Protein AF-A0A922IMB7-F1 (afdb_monomer_lite)

Radius of gyration: 22.0 Å; chains: 1; bounding box: 47×59×55 Å

Secondary structure (DSSP, 8-state):
-HHHHHHHHHHHHTTT-EEEEEEE-HHHHHSHHHHHHHHHHHHHHHHTTEEEEEEE-TTT---GGG-TT---TT-TTPPP--SHHHHHHHHHHHTT-SEEEEEESSSSEESSSTTSTT--EESEEEE-S-GGGGGSS-EETTEEP---SPPTT-SS-HHHHHHHHHHHHHTT-EEEEEETTSTTHHHHHHTT-S-SEEEEE----TTTTS----S--HHHHHHHHHHHHHHHHHS-HHHHHHHHHHHHHHHHHTHHHHHHHHHHHHHHHHHTT--GGGTTTSS--

InterPro domains:
  IPR001048 Aspartate/glutamate/uridylate kinase [PF00696] (6-178)
  IPR001057 Glutamate/acetylglutamate kinase [PR00474] (37-58)
  IPR001057 Glutamate/acetylglutamate kinase [PR00474] (83-110)
  IPR016161 Aldehyde/histidinol dehydrogenase [SSF53720] (216-275)
  IPR016162 Aldehyde dehydrogenase, N-terminal [G3DSA:3.40.605.10] (207-281)
  IPR019797 Glutamate 5-kinase, conserved site [PS00902] (151-168)
  IPR036393 Acetylglutamate kinase-like superfamily [G3DSA:3.40.1160.10] (1-206)
  IPR036393 Acetylglutamate kinase-like superfamily [SSF53633] (5-200)

Foldseek 3Di:
DVVVQVVVQVVVVVVVAAEDEDEDELVCLLDPVSLVVVLVVVVVCVVVRHHYDYDYPPVPHDPCVVPPDDDSPPPPPQQGPDHVLLVQLSVCLSNVPQEGEAADQDQADWLEPPPDVPTDAALEAEAELDCVQVPFARADVNHRRDQPDADPPDPARPVNNVVSQSSSQNSNHKYFYGHPPDPCGVVCVVVVHSTGYTYHYDDPPPVPVDDPPPDDDPVNVVVVVVVVVVCLVPDDPVVVVVVVVVVVVVCVVCVVVVVVVVVVVLVVCVVVVHDPVVNVVVPPD

pLDDT: mean 76.36, std 18.61, range [33.62, 96.62]

Structure (mmCIF, N/CA/C/O backbone):
data_AF-A0A922IMB7-F1
#
_entry.id   AF-A0A922IMB7-F1
#
loop_
_atom_site.group_PDB
_atom_site.id
_atom_site.type_symbol
_atom_site.label_atom_id
_atom_site.label_alt_id
_atom_site.label_comp_id
_atom_site.label_asym_id
_atom_site.label_entity_id
_atom_site.label_seq_id
_atom_site.pdbx_PDB_ins_code
_atom_site.Cartn_x
_atom_site.Cartn_y
_atom_site.Cartn_z
_atom_site.occupancy
_atom_site.B_iso_or_equiv
_atom_site.auth_seq_id
_atom_site.auth_comp_id
_atom_site.auth_asym_id
_atom_site.auth_atom_id
_atom_site.pdbx_PDB_model_num
ATOM 1 N N . MET A 1 1 ? -3.897 20.048 -5.104 1.00 66.62 1 MET A N 1
ATOM 2 C CA . MET A 1 1 ? -4.318 19.344 -3.871 1.00 66.62 1 MET A CA 1
ATOM 3 C C . MET A 1 1 ? -5.766 19.641 -3.511 1.00 66.62 1 MET A C 1
ATOM 5 O O . MET A 1 1 ? -6.517 18.687 -3.422 1.00 66.62 1 MET A O 1
ATOM 9 N N . ALA A 1 2 ? -6.182 20.909 -3.383 1.00 76.62 2 ALA A N 1
ATOM 10 C CA . ALA A 1 2 ? -7.590 21.249 -3.127 1.00 76.62 2 ALA A CA 1
ATOM 11 C C . ALA A 1 2 ? -8.548 20.604 -4.149 1.00 76.62 2 ALA A C 1
ATOM 13 O O . ALA A 1 2 ? -9.439 19.865 -3.758 1.00 76.62 2 ALA A O 1
ATOM 14 N N . GLU A 1 3 ? -8.278 20.762 -5.449 1.00 85.88 3 GLU A N 1
ATOM 15 C CA . GLU A 1 3 ? -9.083 20.133 -6.512 1.00 85.88 3 GLU A CA 1
ATOM 16 C C . GLU A 1 3 ? -9.092 18.597 -6.449 1.00 85.88 3 GLU A C 1
ATOM 18 O O . GLU A 1 3 ? -10.116 17.975 -6.707 1.00 85.88 3 GLU A O 1
ATOM 23 N N . MET A 1 4 ? -7.968 17.978 -6.069 1.00 87.12 4 MET A N 1
ATOM 24 C CA . MET A 1 4 ? -7.856 16.523 -5.932 1.00 87.12 4 MET A CA 1
ATOM 25 C C . MET A 1 4 ? -8.701 16.023 -4.756 1.00 87.12 4 MET A C 1
ATOM 27 O O . MET A 1 4 ? -9.494 15.109 -4.939 1.00 87.12 4 MET A O 1
ATOM 31 N N . VAL A 1 5 ? -8.588 16.646 -3.580 1.00 88.38 5 VAL A N 1
ATOM 32 C CA . VAL A 1 5 ? -9.406 16.292 -2.409 1.00 88.38 5 VAL A CA 1
ATOM 33 C C . VAL A 1 5 ? -10.887 16.450 -2.732 1.00 88.38 5 VAL A C 1
ATOM 35 O O . VAL A 1 5 ? -11.653 15.533 -2.470 1.00 88.38 5 VAL A O 1
ATOM 38 N N . THR A 1 6 ? -11.279 17.553 -3.377 1.00 90.31 6 THR A N 1
ATOM 39 C CA . THR A 1 6 ? -12.664 17.760 -3.808 1.00 90.31 6 THR A CA 1
ATOM 40 C C . THR A 1 6 ? -13.132 16.663 -4.761 1.00 90.31 6 THR A C 1
ATOM 42 O O . THR A 1 6 ? -14.229 16.147 -4.583 1.00 90.31 6 THR A O 1
ATOM 45 N N . LEU A 1 7 ? -12.320 16.274 -5.748 1.00 93.00 7 LEU A N 1
ATOM 46 C CA . LEU A 1 7 ? -12.676 15.199 -6.674 1.00 93.00 7 LEU A CA 1
ATOM 47 C C . LEU A 1 7 ? -12.890 13.865 -5.949 1.00 93.00 7 LEU A C 1
ATOM 49 O O . LEU A 1 7 ? -13.891 13.198 -6.194 1.00 93.00 7 LEU A O 1
ATOM 53 N N . TYR A 1 8 ? -11.970 13.479 -5.065 1.00 92.69 8 TYR A N 1
ATOM 54 C CA . TYR A 1 8 ? -12.118 12.243 -4.301 1.00 92.69 8 TYR A CA 1
ATOM 55 C C . TYR A 1 8 ? -13.341 12.285 -3.389 1.00 92.69 8 TYR A C 1
ATOM 57 O O . TYR A 1 8 ? -14.073 11.304 -3.349 1.00 92.69 8 TYR A O 1
ATOM 65 N N . ASP A 1 9 ? -13.596 13.407 -2.718 1.00 92.06 9 ASP A N 1
ATOM 66 C CA . ASP A 1 9 ? -14.767 13.565 -1.856 1.00 92.06 9 ASP A CA 1
ATOM 67 C C . ASP A 1 9 ? -16.068 13.329 -2.640 1.00 92.06 9 ASP A C 1
ATOM 69 O O . ASP A 1 9 ? -16.874 12.494 -2.247 1.00 92.06 9 ASP A O 1
ATOM 73 N N . HIS A 1 10 ? -16.202 13.923 -3.834 1.00 93.12 10 HIS A N 1
ATOM 74 C CA . HIS A 1 10 ? -17.362 13.694 -4.707 1.00 93.12 10 HIS A CA 1
ATOM 75 C C . HIS A 1 10 ? -17.484 12.234 -5.173 1.00 93.12 10 HIS A C 1
ATOM 77 O O . HIS A 1 10 ? -18.591 11.709 -5.277 1.00 93.12 10 HIS A O 1
ATOM 83 N N . LEU A 1 11 ? -16.368 11.572 -5.499 1.00 94.44 11 LEU A N 1
ATOM 84 C CA . LEU A 1 11 ? -16.383 10.178 -5.959 1.00 94.44 11 LEU A CA 1
ATOM 85 C C . LEU A 1 11 ? -16.731 9.200 -4.830 1.00 94.44 11 LEU A C 1
ATOM 87 O O . LEU A 1 11 ? -17.437 8.223 -5.063 1.00 94.44 11 LEU A O 1
ATOM 91 N N . PHE A 1 12 ? -16.247 9.451 -3.614 1.00 94.62 12 PHE A N 1
ATOM 92 C CA . PHE A 1 12 ? -16.544 8.621 -2.448 1.00 94.62 12 PHE A CA 1
ATOM 93 C C . PHE A 1 12 ? -17.951 8.875 -1.896 1.00 94.62 12 PHE A C 1
ATOM 95 O O . PHE A 1 12 ? -18.598 7.925 -1.453 1.00 94.62 12 PHE A O 1
ATOM 102 N N . GLU A 1 13 ? -18.469 10.100 -2.006 1.00 93.81 13 GLU A N 1
ATOM 103 C CA . GLU A 1 13 ? -19.846 10.436 -1.631 1.00 93.81 13 GLU A CA 1
ATOM 104 C C . GLU A 1 13 ? -20.873 9.637 -2.452 1.00 93.81 13 GLU A C 1
ATOM 106 O O . GLU A 1 13 ? -21.873 9.180 -1.907 1.00 93.81 13 GLU A O 1
ATOM 111 N N . GLN A 1 14 ? -20.595 9.353 -3.732 1.00 94.31 14 GLN A N 1
ATOM 112 C CA . GLN A 1 14 ? -21.435 8.472 -4.566 1.00 94.31 14 GLN A CA 1
ATOM 113 C C . GLN A 1 14 ? -21.531 7.029 -4.045 1.00 94.31 14 GLN A C 1
ATOM 115 O O . GLN A 1 14 ? -22.433 6.291 -4.442 1.00 94.31 14 GLN A O 1
ATOM 120 N N . CYS A 1 15 ? -20.605 6.631 -3.174 1.00 92.50 15 CYS A N 1
ATOM 121 C CA . CYS A 1 15 ? -20.556 5.330 -2.518 1.00 92.50 15 CYS A CA 1
ATOM 122 C C . CYS A 1 15 ? -20.967 5.408 -1.034 1.00 92.50 15 CYS A C 1
ATOM 124 O O . CYS A 1 15 ? -20.685 4.467 -0.294 1.00 92.50 15 CYS A O 1
ATOM 126 N N . ASP A 1 16 ? -21.576 6.516 -0.588 1.00 93.62 16 ASP A N 1
ATOM 127 C CA . ASP A 1 16 ? -21.925 6.798 0.815 1.00 93.62 16 ASP A CA 1
ATOM 128 C C . ASP A 1 16 ? -20.718 6.752 1.780 1.00 93.62 16 ASP A C 1
ATOM 130 O O . ASP A 1 16 ? -20.851 6.475 2.977 1.00 93.62 16 ASP A O 1
ATOM 134 N N . LEU A 1 17 ? -19.514 7.038 1.272 1.00 94.44 17 LEU A N 1
ATOM 135 C CA . LEU A 1 17 ? -18.276 7.063 2.048 1.00 94.44 17 LEU A CA 1
ATOM 136 C C . LEU A 1 17 ? -17.840 8.501 2.325 1.00 94.44 17 LEU A C 1
ATOM 138 O O . LEU A 1 17 ? -17.785 9.344 1.435 1.00 94.44 17 LEU A O 1
ATOM 142 N N . ARG A 1 18 ? -17.477 8.769 3.581 1.00 94.88 18 ARG A N 1
ATOM 143 C CA . ARG A 1 18 ? -16.913 10.060 3.996 1.00 94.88 18 ARG A CA 1
ATOM 144 C C . ARG A 1 18 ? -15.406 10.039 3.816 1.00 94.88 18 ARG A C 1
ATOM 146 O O . ARG A 1 18 ? -14.779 9.030 4.137 1.00 94.88 18 ARG A O 1
ATOM 153 N N . THR A 1 19 ? -14.819 11.155 3.396 1.00 95.69 19 THR A N 1
ATOM 154 C CA . THR A 1 19 ? -13.362 11.287 3.277 1.00 95.69 19 THR A CA 1
ATOM 155 C C . THR A 1 19 ? -12.794 12.313 4.252 1.00 95.69 19 THR A C 1
ATOM 157 O O . THR A 1 19 ? -13.499 13.201 4.731 1.00 95.69 19 THR A O 1
ATOM 160 N N . ALA A 1 20 ? -11.511 12.182 4.585 1.00 95.06 20 ALA A N 1
ATOM 161 C CA . ALA A 1 20 ? -10.786 13.190 5.353 1.00 95.06 20 ALA A CA 1
ATOM 162 C C . ALA A 1 20 ? -9.361 13.336 4.825 1.00 95.06 20 ALA A C 1
ATOM 164 O O . ALA A 1 20 ? -8.614 12.361 4.755 1.00 95.06 20 ALA A O 1
ATOM 165 N N . ALA A 1 21 ? -8.974 14.559 4.469 1.00 94.19 21 ALA A N 1
ATOM 166 C CA . ALA A 1 21 ? -7.630 14.838 3.987 1.00 94.19 21 ALA A CA 1
ATOM 167 C C . ALA A 1 21 ? -6.642 15.008 5.150 1.00 94.19 21 ALA A C 1
ATOM 169 O O . ALA A 1 21 ? -6.901 15.761 6.090 1.00 94.19 21 ALA A O 1
ATOM 170 N N . MET A 1 22 ? -5.483 14.359 5.055 1.00 93.56 22 MET A N 1
ATOM 171 C CA . MET A 1 22 ? -4.376 14.504 5.999 1.00 93.56 22 MET A CA 1
ATOM 172 C C . MET A 1 22 ? -3.080 14.773 5.237 1.00 93.56 22 MET A C 1
ATOM 174 O O . MET A 1 22 ? -2.745 14.065 4.291 1.00 93.56 22 MET A O 1
ATOM 178 N N . LEU A 1 23 ? -2.338 15.797 5.656 1.00 92.44 23 LEU A N 1
ATOM 179 C CA . LEU A 1 23 ? -1.074 16.174 5.031 1.00 92.44 23 LEU A CA 1
ATOM 180 C C . LEU A 1 23 ? 0.069 15.948 6.006 1.00 92.44 23 LEU A C 1
ATOM 182 O O . LEU A 1 23 ? 0.068 16.522 7.094 1.00 92.44 23 LEU A O 1
ATOM 186 N N . LEU A 1 24 ? 1.033 15.129 5.600 1.00 91.50 24 LEU A N 1
ATOM 187 C CA . LEU A 1 24 ? 2.169 14.741 6.430 1.00 91.50 24 LEU A CA 1
ATOM 188 C C . LEU A 1 24 ? 3.481 15.204 5.802 1.00 91.50 24 LEU A C 1
ATOM 190 O O . LEU A 1 24 ? 3.613 15.319 4.587 1.00 91.50 24 LEU A O 1
ATOM 194 N N . THR A 1 25 ? 4.478 15.454 6.632 1.00 88.94 25 THR A N 1
ATOM 195 C CA . THR A 1 25 ? 5.857 15.731 6.227 1.00 88.94 25 THR A CA 1
ATOM 196 C C . THR A 1 25 ? 6.775 14.610 6.706 1.00 88.94 25 THR A C 1
ATOM 198 O O . THR A 1 25 ? 6.435 13.905 7.657 1.00 88.94 25 THR A O 1
ATOM 201 N N . PRO A 1 26 ? 7.981 14.457 6.130 1.00 85.19 26 PRO A N 1
ATOM 202 C CA . PRO A 1 26 ? 8.951 13.476 6.624 1.00 85.19 26 PRO A CA 1
ATOM 203 C C . PRO A 1 26 ? 9.264 13.626 8.125 1.00 85.19 26 PRO A C 1
ATOM 205 O O . PRO A 1 26 ? 9.447 12.636 8.827 1.00 85.19 26 PRO A O 1
ATOM 208 N N . VAL A 1 27 ? 9.247 14.858 8.648 1.00 84.75 27 VAL A N 1
ATOM 209 C CA . VAL A 1 27 ? 9.499 15.146 10.071 1.00 84.75 27 VAL A CA 1
ATOM 210 C C . VAL A 1 27 ? 8.421 14.543 10.979 1.00 84.75 27 VAL A C 1
ATOM 212 O O . VAL A 1 27 ? 8.717 14.179 12.116 1.00 84.75 27 VAL A O 1
ATOM 215 N N . ASP A 1 28 ? 7.193 14.384 10.484 1.00 88.62 28 ASP A N 1
ATOM 216 C CA . ASP A 1 28 ? 6.093 13.786 11.250 1.00 88.62 28 ASP A CA 1
ATOM 217 C C . ASP A 1 28 ? 6.273 12.270 11.448 1.00 88.62 28 ASP A C 1
ATOM 219 O O . ASP A 1 28 ? 5.646 11.683 12.330 1.00 88.62 28 ASP A O 1
ATOM 223 N N . PHE A 1 29 ? 7.156 11.638 10.667 1.00 86.81 29 PHE A N 1
ATOM 224 C CA . PHE A 1 29 ? 7.567 10.245 10.849 1.00 86.81 29 PHE A CA 1
ATOM 225 C C . PHE A 1 29 ? 8.804 10.106 11.730 1.00 86.81 29 PHE A C 1
ATOM 227 O O . PHE A 1 29 ? 8.937 9.088 12.406 1.00 86.81 29 PHE A O 1
ATOM 234 N N . ASP A 1 30 ? 9.690 11.101 11.749 1.00 83.50 30 ASP A N 1
ATOM 235 C CA . ASP A 1 30 ? 10.922 11.065 12.542 1.00 83.50 30 ASP A CA 1
ATOM 236 C C . ASP A 1 30 ? 10.649 11.373 14.027 1.00 83.50 30 ASP A C 1
ATOM 238 O O . ASP A 1 30 ? 11.174 10.699 14.917 1.00 83.50 30 ASP A O 1
ATOM 242 N N . ASP A 1 31 ? 9.778 12.346 14.310 1.00 84.06 31 ASP A N 1
ATOM 243 C CA . ASP A 1 31 ? 9.411 12.748 15.672 1.00 84.06 31 ASP A CA 1
ATOM 244 C C . ASP A 1 31 ? 8.399 11.772 16.298 1.00 84.06 31 ASP A C 1
ATOM 246 O O . ASP A 1 31 ? 7.284 11.596 15.806 1.00 84.06 31 ASP A O 1
ATOM 250 N N . GLY A 1 32 ? 8.771 11.141 17.417 1.00 85.75 32 GLY A N 1
ATOM 251 C CA . GLY A 1 32 ? 7.939 10.132 18.080 1.00 85.75 32 GLY A CA 1
ATOM 252 C C . GLY A 1 32 ? 6.602 10.644 18.619 1.00 85.75 32 GLY A C 1
ATOM 253 O O . GLY A 1 32 ? 5.622 9.896 18.616 1.00 85.75 32 GLY A O 1
ATOM 254 N N . HIS A 1 33 ? 6.526 11.910 19.036 1.00 89.38 33 HIS A N 1
ATOM 255 C CA . HIS A 1 33 ? 5.281 12.504 19.517 1.00 89.38 33 HIS A CA 1
ATOM 256 C C . HIS A 1 33 ? 4.349 12.821 18.354 1.00 89.38 33 HIS A C 1
ATOM 258 O O . HIS A 1 33 ? 3.185 12.422 18.381 1.00 89.38 33 HIS A O 1
ATOM 264 N N . ARG A 1 34 ? 4.855 13.483 17.307 1.00 89.94 34 ARG A N 1
ATOM 265 C CA . ARG A 1 34 ? 4.074 13.755 16.087 1.00 89.94 34 ARG A CA 1
ATOM 266 C C . ARG A 1 34 ? 3.570 12.466 15.460 1.00 89.94 34 ARG A C 1
ATOM 268 O O . ARG A 1 34 ? 2.397 12.393 15.095 1.00 89.94 34 ARG A O 1
ATOM 275 N N . ARG A 1 35 ? 4.424 11.439 15.443 1.00 91.06 35 ARG A N 1
ATOM 276 C CA . ARG A 1 35 ? 4.089 10.096 14.979 1.00 91.06 35 ARG A CA 1
ATOM 277 C C . ARG A 1 35 ? 2.923 9.479 15.736 1.00 91.06 35 ARG A C 1
ATOM 279 O O . ARG A 1 35 ? 1.993 8.971 15.119 1.00 91.06 35 ARG A O 1
ATOM 286 N N . ALA A 1 36 ? 2.932 9.561 17.065 1.00 91.19 36 ALA A N 1
ATOM 287 C CA . ALA A 1 36 ? 1.812 9.094 17.874 1.00 91.19 36 ALA A CA 1
ATOM 288 C C . ALA A 1 36 ? 0.520 9.882 17.588 1.00 91.19 36 ALA A C 1
ATOM 290 O O . ALA A 1 36 ? -0.543 9.277 17.480 1.00 91.19 36 ALA A O 1
ATOM 291 N N . TYR A 1 37 ? 0.601 11.207 17.420 1.00 93.38 37 TYR A N 1
ATOM 292 C CA . TYR A 1 37 ? -0.579 12.041 17.173 1.00 93.38 37 TYR A CA 1
ATOM 293 C C . TYR A 1 37 ? -1.272 11.730 15.849 1.00 93.38 37 TYR A C 1
ATOM 295 O O . TYR A 1 37 ? -2.482 11.496 15.848 1.00 93.38 37 TYR A O 1
ATOM 303 N N . TRP A 1 38 ? -0.539 11.717 14.730 1.00 94.81 38 TRP A N 1
ATOM 304 C CA . TRP A 1 38 ? -1.180 11.445 13.443 1.00 94.81 38 TRP A CA 1
ATOM 305 C C . TRP A 1 38 ? -1.675 10.000 13.359 1.00 94.81 38 TRP A C 1
ATOM 307 O O . TRP A 1 38 ? -2.734 9.772 12.778 1.00 94.81 38 TRP A O 1
ATOM 317 N N . ARG A 1 39 ? -0.987 9.038 13.999 1.00 94.50 39 ARG A N 1
ATOM 318 C CA . ARG A 1 39 ? -1.441 7.640 14.055 1.00 94.50 39 ARG A CA 1
ATOM 319 C C . ARG A 1 39 ? -2.786 7.519 14.767 1.00 94.50 39 ARG A C 1
ATOM 321 O O . ARG A 1 39 ? -3.694 6.893 14.232 1.00 94.50 39 ARG A O 1
ATOM 328 N N . THR A 1 40 ? -2.929 8.147 15.934 1.00 95.12 40 THR A N 1
ATOM 329 C CA . THR A 1 40 ? -4.199 8.166 16.675 1.00 95.12 40 THR A CA 1
ATOM 330 C C . THR A 1 40 ? -5.304 8.825 15.855 1.00 95.12 40 THR A C 1
ATOM 332 O O . THR A 1 40 ? -6.364 8.236 15.684 1.00 95.12 40 THR A O 1
ATOM 335 N N . ALA A 1 41 ? -5.040 9.999 15.270 1.00 95.56 41 ALA A N 1
ATOM 336 C CA . ALA A 1 41 ? -6.0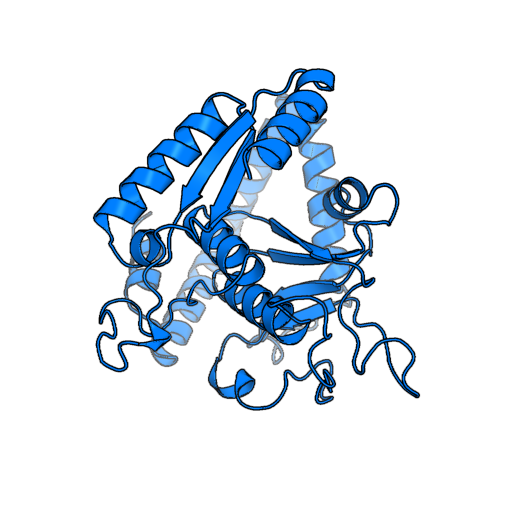28 10.699 14.452 1.00 95.56 41 ALA A CA 1
ATOM 337 C C . ALA A 1 41 ? -6.490 9.862 13.246 1.00 95.56 41 ALA A C 1
ATOM 339 O O . ALA A 1 41 ? -7.676 9.822 12.929 1.00 95.56 41 ALA A O 1
ATOM 340 N N . LEU A 1 42 ? -5.562 9.172 12.580 1.00 95.81 42 LEU A N 1
ATOM 341 C CA . LEU A 1 42 ? -5.869 8.307 11.445 1.00 95.81 42 LEU A CA 1
ATOM 342 C C . LEU A 1 42 ? -6.689 7.086 11.883 1.00 95.81 42 LEU A C 1
ATOM 344 O O . LEU A 1 42 ? -7.686 6.763 11.240 1.00 95.81 42 LEU A O 1
ATOM 348 N N . GLN A 1 43 ? -6.326 6.453 13.002 1.00 94.56 43 GLN A N 1
ATOM 349 C CA . GLN A 1 43 ? -7.094 5.342 13.561 1.00 94.56 43 GLN A CA 1
ATOM 350 C C . GLN A 1 43 ? -8.522 5.767 13.937 1.00 94.56 43 GLN A C 1
ATOM 352 O O . GLN A 1 43 ? -9.471 5.036 13.663 1.00 94.56 43 GLN A O 1
ATOM 357 N N . ASP A 1 44 ? -8.693 6.961 14.506 1.00 96.06 44 ASP A N 1
ATOM 358 C CA . ASP A 1 44 ? -10.007 7.505 14.856 1.00 96.06 44 ASP A CA 1
ATOM 359 C C . ASP A 1 44 ? -10.883 7.759 13.622 1.00 96.06 44 ASP A C 1
ATOM 361 O O . ASP A 1 44 ? -12.092 7.519 13.673 1.00 96.06 44 ASP A O 1
ATOM 365 N N . LEU A 1 45 ? -10.296 8.214 12.508 1.00 96.19 45 LEU A N 1
ATOM 366 C CA . LEU A 1 45 ? -11.001 8.362 11.230 1.00 96.19 45 LEU A CA 1
ATOM 367 C C . LEU A 1 45 ? -11.470 7.003 10.698 1.00 96.19 45 LEU A C 1
ATOM 369 O O . LEU A 1 45 ? -12.648 6.845 10.371 1.00 96.19 45 LEU A O 1
ATOM 373 N N . LEU A 1 46 ? -10.578 6.008 10.683 1.00 93.94 46 LEU A N 1
ATOM 374 C CA . LEU A 1 46 ? -10.907 4.650 10.243 1.00 93.94 46 LEU A CA 1
ATOM 375 C C . LEU A 1 46 ? -12.010 4.025 11.109 1.00 93.94 46 LEU A C 1
ATOM 377 O O . LEU A 1 46 ? -12.963 3.460 10.575 1.00 93.94 46 LEU A O 1
ATOM 381 N N . ASN A 1 47 ? -11.947 4.200 12.432 1.00 94.81 47 ASN A N 1
ATOM 382 C CA . ASN A 1 47 ? -12.964 3.710 13.371 1.00 94.81 47 ASN A CA 1
ATOM 383 C C . ASN A 1 47 ? -14.348 4.347 13.141 1.00 94.81 47 ASN A C 1
ATOM 385 O O . ASN A 1 47 ? -15.370 3.761 13.492 1.00 94.81 47 ASN A O 1
ATOM 389 N N . GLN A 1 48 ? -14.397 5.540 12.545 1.00 95.94 48 GLN A N 1
ATOM 390 C CA . GLN A 1 48 ? -15.633 6.232 12.170 1.00 95.94 48 GLN A CA 1
ATOM 391 C C . GLN A 1 48 ? -16.118 5.883 10.752 1.00 95.94 48 GLN A C 1
ATOM 393 O O . GLN A 1 48 ? -17.087 6.483 10.271 1.00 95.94 48 GLN A O 1
ATOM 398 N N . GLY A 1 49 ? -15.456 4.947 10.065 1.00 93.50 49 GLY A N 1
ATOM 399 C CA . GLY A 1 49 ? -15.754 4.595 8.677 1.00 93.50 49 GLY A CA 1
ATOM 400 C C . GLY A 1 49 ? -15.418 5.712 7.685 1.00 93.50 49 GLY A C 1
ATOM 401 O O . GLY A 1 49 ? -16.029 5.789 6.622 1.00 93.50 49 GLY A O 1
ATOM 402 N N . VAL A 1 50 ? -14.503 6.617 8.047 1.00 96.62 50 VAL A N 1
ATOM 403 C CA . VAL A 1 50 ? -14.005 7.675 7.160 1.00 96.62 50 VAL A CA 1
ATOM 404 C C . VAL A 1 50 ? -12.782 7.151 6.413 1.00 96.62 50 VAL A C 1
ATOM 406 O O . VAL A 1 50 ? -11.891 6.571 7.026 1.00 96.62 50 VAL A O 1
ATOM 409 N N . VAL A 1 51 ? -12.723 7.385 5.101 1.00 96.00 51 VAL A N 1
ATOM 410 C CA . VAL A 1 51 ? -11.592 7.032 4.234 1.00 96.00 51 VAL A CA 1
ATOM 411 C C . VAL A 1 51 ? -10.552 8.165 4.258 1.00 96.00 51 VAL A C 1
ATOM 413 O O . VAL A 1 51 ? -10.825 9.255 3.743 1.00 96.00 51 VAL A O 1
ATOM 416 N N . PRO A 1 52 ? -9.355 7.962 4.841 1.00 95.38 52 PRO A N 1
ATOM 417 C CA . PRO A 1 52 ? -8.324 8.992 4.870 1.00 95.38 52 PRO A CA 1
ATOM 418 C C . PRO A 1 52 ? -7.676 9.165 3.489 1.00 95.38 52 PRO A C 1
ATOM 420 O O . PRO A 1 52 ? -7.250 8.192 2.869 1.00 95.38 52 PRO A O 1
ATOM 423 N N . ILE A 1 53 ? -7.546 10.410 3.028 1.00 94.94 53 ILE A N 1
ATOM 424 C CA . ILE A 1 53 ? -6.799 10.780 1.819 1.00 94.94 53 ILE A CA 1
ATOM 425 C C . ILE A 1 53 ? -5.509 11.456 2.268 1.00 94.94 53 ILE A C 1
ATOM 427 O O . ILE A 1 53 ? -5.523 12.593 2.742 1.00 94.94 53 ILE A O 1
ATOM 431 N N . ILE A 1 54 ? -4.391 10.749 2.137 1.00 93.81 54 ILE A N 1
ATOM 432 C CA . ILE A 1 54 ? -3.111 11.176 2.703 1.00 93.81 54 ILE A CA 1
ATOM 433 C C . ILE A 1 54 ? -2.162 11.583 1.583 1.00 93.81 54 ILE A C 1
ATOM 435 O O . ILE A 1 54 ? -2.081 10.909 0.558 1.00 93.81 54 ILE A O 1
ATOM 439 N N . ASN A 1 55 ? -1.442 12.684 1.772 1.00 91.44 55 ASN A N 1
ATOM 440 C CA . ASN A 1 55 ? -0.425 13.139 0.828 1.00 91.44 55 ASN A CA 1
ATOM 441 C C . ASN A 1 55 ? 0.716 13.860 1.560 1.00 91.44 55 ASN A C 1
ATOM 443 O O . ASN A 1 55 ? 0.563 14.268 2.718 1.00 91.44 55 ASN A O 1
ATOM 447 N N . THR A 1 56 ? 1.852 14.042 0.889 1.00 88.56 56 THR A N 1
ATOM 448 C CA . THR A 1 56 ? 2.938 14.865 1.416 1.00 88.56 56 THR A CA 1
ATOM 449 C C . THR A 1 56 ? 2.537 16.339 1.442 1.00 88.56 56 THR A C 1
ATOM 451 O O . THR A 1 56 ? 1.880 16.863 0.540 1.00 88.56 56 THR A O 1
ATOM 454 N N . ASN A 1 57 ? 2.931 17.043 2.501 1.00 87.75 57 ASN A N 1
ATOM 455 C CA . ASN A 1 57 ? 2.773 18.487 2.596 1.00 87.75 57 ASN A CA 1
ATOM 456 C C . ASN A 1 57 ? 3.993 19.204 2.008 1.00 87.75 57 ASN A C 1
ATOM 458 O O . ASN A 1 57 ? 4.784 19.798 2.741 1.00 87.75 57 ASN A O 1
ATOM 462 N N . ASP A 1 58 ? 4.150 19.158 0.686 1.00 80.38 58 ASP A N 1
ATOM 463 C CA . ASP A 1 58 ? 5.330 19.708 -0.003 1.00 80.38 58 ASP A CA 1
ATOM 464 C C . ASP A 1 58 ? 5.530 21.214 0.238 1.00 80.38 58 ASP A C 1
ATOM 466 O O . ASP A 1 58 ? 6.648 21.716 0.172 1.00 80.38 58 ASP A O 1
ATOM 470 N N . ALA A 1 59 ? 4.458 21.943 0.570 1.00 77.06 59 ALA A N 1
ATOM 471 C CA . ALA A 1 59 ? 4.511 23.379 0.843 1.00 77.06 59 ALA A CA 1
ATOM 472 C C . ALA A 1 59 ? 5.289 23.730 2.124 1.00 77.06 59 ALA A C 1
ATOM 474 O O . ALA A 1 59 ? 5.805 24.840 2.244 1.00 77.06 59 ALA A O 1
ATOM 475 N N . VAL A 1 60 ? 5.352 22.805 3.087 1.00 78.44 60 VAL A N 1
ATOM 476 C CA . VAL A 1 60 ? 6.046 22.998 4.375 1.00 78.44 60 VAL A CA 1
ATOM 477 C C . VAL A 1 60 ? 7.055 21.889 4.671 1.00 78.44 60 VAL A C 1
ATOM 479 O O . VAL A 1 60 ? 7.705 21.910 5.717 1.00 78.44 60 VAL A O 1
ATOM 482 N N . ALA A 1 61 ? 7.191 20.915 3.768 1.00 71.62 61 ALA A N 1
ATOM 483 C CA . ALA A 1 61 ? 8.178 19.861 3.872 1.00 71.62 61 ALA A CA 1
ATOM 484 C C . ALA A 1 61 ? 9.578 20.482 3.812 1.00 71.62 61 ALA A C 1
ATOM 486 O O . ALA A 1 61 ? 10.026 20.984 2.783 1.00 71.62 61 ALA A O 1
ATOM 487 N N . TRP A 1 62 ? 10.281 20.448 4.943 1.00 60.44 62 TRP A N 1
ATOM 488 C CA . TRP A 1 62 ? 11.685 20.827 4.994 1.00 60.44 62 TRP A CA 1
ATOM 489 C C . TRP A 1 62 ? 12.514 19.779 4.243 1.00 60.44 62 TRP A C 1
ATOM 491 O O . TRP A 1 62 ? 12.593 18.618 4.652 1.00 60.44 62 TRP A O 1
ATOM 501 N N . ASN A 1 63 ? 13.138 20.177 3.137 1.00 54.34 63 ASN A N 1
ATOM 502 C CA . ASN A 1 63 ? 13.974 19.310 2.319 1.00 54.34 63 ASN A CA 1
ATOM 503 C C . ASN A 1 63 ? 15.333 19.061 3.003 1.00 54.34 63 ASN A C 1
ATOM 505 O O . ASN A 1 63 ? 16.276 19.852 2.929 1.00 54.34 63 ASN A O 1
ATOM 509 N N . LYS A 1 64 ? 15.459 17.900 3.655 1.00 49.59 64 LYS A N 1
ATOM 510 C CA . LYS A 1 64 ? 16.712 17.417 4.266 1.00 49.59 64 LYS A CA 1
ATOM 511 C C . LYS A 1 64 ? 17.875 17.223 3.274 1.00 49.59 64 LYS A C 1
ATOM 513 O O . LYS A 1 64 ? 18.996 17.024 3.731 1.00 49.59 64 LYS A O 1
ATOM 518 N N . GLU A 1 65 ? 17.679 17.354 1.956 1.00 46.34 65 GLU A N 1
ATOM 519 C CA . GLU A 1 65 ? 18.805 17.403 1.000 1.00 46.34 65 GLU A CA 1
ATOM 520 C C . GLU A 1 65 ? 19.760 18.581 1.274 1.00 46.34 65 GLU A C 1
ATOM 522 O O . GLU A 1 65 ? 20.950 18.488 0.987 1.00 46.34 65 GLU A O 1
ATOM 527 N N . THR A 1 66 ? 19.290 19.642 1.939 1.00 42.00 66 THR A N 1
ATOM 528 C CA . THR A 1 66 ? 20.117 20.793 2.345 1.00 42.00 66 THR A CA 1
ATOM 529 C C . THR A 1 66 ? 20.771 20.649 3.725 1.00 42.00 66 THR A C 1
ATOM 531 O O . THR A 1 66 ? 21.431 21.571 4.201 1.00 42.00 66 THR A O 1
ATOM 534 N N . SER A 1 67 ? 20.606 19.517 4.414 1.00 38.69 67 SER A N 1
ATOM 535 C CA . SER A 1 67 ? 21.202 19.287 5.737 1.00 38.69 67 SER A CA 1
ATOM 536 C C . SER A 1 67 ? 21.772 17.877 5.830 1.00 38.69 67 SER A C 1
ATOM 538 O O . SER A 1 67 ? 21.292 17.027 6.580 1.00 38.69 67 SER A O 1
ATOM 540 N N . ALA A 1 68 ? 22.843 17.651 5.070 1.00 38.12 68 ALA A N 1
ATOM 541 C CA . ALA A 1 68 ? 23.819 16.604 5.337 1.00 38.12 68 ALA A CA 1
ATOM 542 C C . ALA A 1 68 ? 24.354 16.764 6.775 1.00 38.12 68 ALA A C 1
ATOM 544 O O . ALA A 1 68 ? 25.325 17.480 7.003 1.00 38.12 68 ALA A O 1
ATOM 545 N N . GLY A 1 69 ? 23.685 16.173 7.769 1.00 38.28 69 GLY A N 1
ATOM 546 C CA . GLY A 1 69 ? 24.165 16.256 9.151 1.00 38.28 69 GLY A CA 1
ATOM 547 C C . GLY A 1 69 ? 23.195 15.919 10.279 1.00 38.28 69 GLY A C 1
ATOM 548 O O . GLY A 1 69 ? 23.660 15.753 11.401 1.00 38.28 69 GLY A O 1
ATOM 549 N N . THR A 1 70 ? 21.886 15.779 10.048 1.00 36.12 70 THR A N 1
ATOM 550 C CA . THR A 1 70 ? 20.958 15.378 11.127 1.00 36.12 70 THR A CA 1
ATOM 551 C C . THR A 1 70 ? 20.338 14.020 10.835 1.00 36.12 70 THR A C 1
ATOM 553 O O . THR A 1 70 ? 19.182 13.898 10.428 1.00 36.12 70 THR A O 1
ATOM 556 N N . THR A 1 71 ? 21.146 12.985 11.051 1.00 33.62 71 THR A N 1
ATOM 557 C CA . THR A 1 71 ? 20.671 11.620 11.269 1.00 33.62 71 THR A CA 1
ATOM 558 C C . THR A 1 71 ? 19.939 11.613 12.606 1.00 33.62 71 THR A C 1
ATOM 560 O O . THR A 1 71 ? 20.555 11.778 13.656 1.00 33.62 71 THR A O 1
ATOM 563 N N . CYS A 1 72 ? 18.616 11.472 12.580 1.00 36.22 72 CYS A N 1
ATOM 564 C CA . CYS A 1 72 ? 17.863 11.127 13.778 1.00 36.22 72 CYS A CA 1
ATOM 565 C C . CYS A 1 72 ? 18.325 9.721 14.195 1.00 36.22 72 CYS A C 1
ATOM 567 O O . CYS A 1 72 ? 18.177 8.761 13.442 1.00 36.22 72 CYS A O 1
ATOM 569 N N . THR A 1 73 ? 18.968 9.627 15.354 1.00 34.81 73 THR A N 1
ATOM 570 C CA . THR A 1 73 ? 19.736 8.467 15.833 1.00 34.81 73 THR A CA 1
ATOM 571 C C . THR A 1 73 ? 18.896 7.270 16.283 1.00 34.81 73 THR A C 1
ATOM 573 O O . THR A 1 73 ? 19.469 6.230 16.581 1.00 34.81 73 THR A O 1
ATOM 576 N N . ASP A 1 74 ? 17.564 7.365 16.268 1.00 39.12 74 ASP A N 1
ATOM 577 C CA . ASP A 1 74 ? 16.700 6.301 16.805 1.00 39.12 74 ASP A CA 1
ATOM 578 C C . ASP A 1 74 ? 16.200 5.307 15.747 1.00 39.12 74 ASP A C 1
ATOM 580 O O . ASP A 1 74 ? 15.629 4.277 16.090 1.00 39.12 74 ASP A O 1
ATOM 584 N N . THR A 1 75 ? 16.420 5.565 14.453 1.00 44.31 75 THR A N 1
ATOM 585 C CA . THR A 1 75 ? 16.013 4.641 13.379 1.00 44.31 75 THR A CA 1
ATOM 586 C C . THR A 1 75 ? 16.980 4.682 12.194 1.00 44.31 75 THR A C 1
ATOM 588 O O . THR A 1 75 ? 16.648 5.121 11.099 1.00 44.31 75 THR A O 1
ATOM 591 N N . ALA A 1 76 ? 18.192 4.154 12.366 1.00 40.28 76 ALA A N 1
ATOM 592 C CA . ALA A 1 76 ? 19.120 3.947 11.244 1.00 40.28 76 ALA A CA 1
ATOM 593 C C . ALA A 1 76 ? 18.559 3.013 10.135 1.00 40.28 76 ALA A C 1
ATOM 595 O O . ALA A 1 76 ? 19.134 2.930 9.054 1.00 40.28 76 ALA A O 1
ATOM 596 N N . LEU A 1 77 ? 17.420 2.350 10.389 1.00 54.88 77 LEU A N 1
ATOM 597 C CA . LEU A 1 77 ? 16.692 1.450 9.481 1.00 54.88 77 LEU A CA 1
ATOM 598 C C . LEU A 1 77 ? 15.365 2.033 8.941 1.00 54.88 77 LEU A C 1
ATOM 600 O O . LEU A 1 77 ? 14.625 1.345 8.233 1.00 54.88 77 LEU A O 1
ATOM 604 N N . ALA A 1 78 ? 15.022 3.278 9.284 1.00 62.59 78 ALA A N 1
ATOM 605 C CA . ALA A 1 78 ? 13.780 3.910 8.839 1.00 62.59 78 ALA A CA 1
ATOM 606 C C . ALA A 1 78 ? 13.820 4.254 7.342 1.00 62.59 78 ALA A C 1
ATOM 608 O O . ALA A 1 78 ? 14.705 4.986 6.894 1.00 62.59 78 ALA A O 1
ATOM 609 N N . LEU A 1 79 ? 12.808 3.814 6.584 1.00 72.19 79 LEU A N 1
ATOM 610 C CA . LEU A 1 79 ? 12.596 4.285 5.214 1.00 72.19 79 LEU A CA 1
ATOM 611 C C . LEU A 1 79 ? 12.342 5.794 5.230 1.00 72.19 79 LEU A C 1
ATOM 613 O O . LEU A 1 79 ? 11.405 6.265 5.883 1.00 72.19 79 LEU A O 1
ATOM 617 N N . GLN A 1 80 ? 13.193 6.543 4.529 1.00 80.00 80 GLN A N 1
ATOM 618 C CA . GLN A 1 80 ? 13.044 7.986 4.377 1.00 80.00 80 GLN A CA 1
ATOM 619 C C . GLN A 1 80 ? 11.904 8.281 3.404 1.00 80.00 80 GLN A C 1
ATOM 621 O O . GLN A 1 80 ? 11.952 7.854 2.253 1.00 80.00 80 GLN A O 1
ATOM 626 N N . VAL A 1 81 ? 10.918 9.055 3.856 1.00 82.75 81 VAL A N 1
ATOM 627 C CA . VAL A 1 81 ? 9.824 9.534 3.006 1.00 82.75 81 VAL A CA 1
ATOM 628 C C . VAL A 1 81 ? 10.367 10.588 2.042 1.00 82.75 81 VAL A C 1
ATOM 630 O O . VAL A 1 81 ? 10.814 11.654 2.467 1.00 82.75 81 VAL A O 1
ATOM 633 N N . ARG A 1 82 ? 10.357 10.270 0.747 1.00 79.94 82 ARG A N 1
ATOM 634 C CA . ARG A 1 82 ? 10.852 11.132 -0.344 1.00 79.94 82 ARG A CA 1
ATOM 635 C C . ARG A 1 82 ? 9.832 11.326 -1.461 1.00 79.94 82 ARG A C 1
ATOM 637 O O . ARG A 1 82 ? 9.873 12.328 -2.164 1.00 79.94 82 ARG A O 1
ATOM 644 N N . ASP A 1 83 ? 8.940 10.363 -1.617 1.00 83.62 83 ASP A N 1
ATOM 645 C CA . ASP A 1 83 ? 7.876 10.314 -2.609 1.00 83.62 83 ASP A CA 1
ATOM 646 C C . ASP A 1 83 ? 6.653 9.601 -2.009 1.00 83.62 83 ASP A C 1
ATOM 648 O O . ASP A 1 83 ? 6.669 9.153 -0.859 1.00 83.62 83 ASP A O 1
ATOM 652 N N . ASN A 1 84 ? 5.579 9.487 -2.788 1.00 89.12 84 ASN A N 1
ATOM 653 C CA . ASN A 1 84 ? 4.357 8.838 -2.320 1.00 89.12 84 ASN A CA 1
ATOM 654 C C . ASN A 1 84 ? 4.496 7.316 -2.160 1.00 89.12 84 ASN A C 1
ATOM 656 O O . ASN A 1 84 ? 3.760 6.739 -1.364 1.00 89.12 84 ASN A O 1
ATOM 660 N N . ASP A 1 85 ? 5.448 6.672 -2.847 1.00 90.38 85 ASP A N 1
ATOM 661 C CA . ASP A 1 85 ? 5.706 5.234 -2.696 1.00 90.38 85 ASP A CA 1
ATOM 662 C C . ASP A 1 85 ? 6.295 4.948 -1.300 1.00 90.38 85 ASP A C 1
ATOM 664 O O . ASP A 1 85 ? 5.793 4.104 -0.555 1.00 90.38 85 ASP A O 1
ATOM 668 N N . SER A 1 86 ? 7.307 5.726 -0.904 1.00 88.94 86 SER A N 1
ATOM 669 C CA . SER A 1 86 ? 7.935 5.646 0.421 1.00 88.94 86 SER A CA 1
ATOM 670 C C . SER A 1 86 ? 7.022 6.145 1.542 1.00 88.94 86 SER A C 1
ATOM 672 O O . SER A 1 86 ? 7.024 5.563 2.630 1.00 88.94 86 SER A O 1
ATOM 674 N N . LEU A 1 87 ? 6.192 7.166 1.285 1.00 91.75 87 LEU A N 1
ATOM 675 C CA . LEU A 1 87 ? 5.132 7.587 2.207 1.00 91.75 87 LEU A CA 1
ATOM 676 C C . LEU A 1 87 ? 4.142 6.444 2.463 1.00 91.75 87 LEU A C 1
ATOM 678 O O . LEU A 1 87 ? 3.852 6.142 3.619 1.00 91.75 87 LEU A O 1
ATOM 682 N N . ALA A 1 88 ? 3.636 5.805 1.404 1.00 94.31 88 ALA A N 1
ATOM 683 C CA . ALA A 1 88 ? 2.646 4.738 1.510 1.00 94.31 88 ALA A CA 1
ATOM 684 C C . ALA A 1 88 ? 3.213 3.506 2.228 1.00 94.31 88 ALA A C 1
ATOM 686 O O . ALA A 1 88 ? 2.573 2.984 3.139 1.00 94.31 88 ALA A O 1
ATOM 687 N N . ALA A 1 89 ? 4.440 3.097 1.890 1.00 92.50 89 ALA A N 1
ATOM 688 C CA . ALA A 1 89 ? 5.140 2.024 2.594 1.00 92.50 89 ALA A CA 1
ATOM 689 C C . ALA A 1 89 ? 5.318 2.335 4.079 1.00 92.50 89 ALA A C 1
ATOM 691 O O . ALA A 1 89 ? 5.029 1.492 4.934 1.00 92.50 89 ALA A O 1
ATOM 692 N N . ARG A 1 90 ? 5.731 3.565 4.403 1.00 92.25 90 ARG A N 1
ATOM 693 C CA . ARG A 1 90 ? 5.910 3.968 5.792 1.00 92.25 90 ARG A CA 1
ATOM 694 C C . ARG A 1 90 ? 4.590 3.986 6.555 1.00 92.25 90 ARG A C 1
ATOM 696 O O . ARG A 1 90 ? 4.532 3.437 7.649 1.00 92.25 90 ARG A O 1
ATOM 703 N N . LEU A 1 91 ? 3.537 4.559 5.977 1.00 94.56 91 LEU A N 1
ATOM 704 C CA . LEU A 1 91 ? 2.198 4.567 6.568 1.00 94.56 91 LEU A CA 1
ATOM 705 C C . LEU A 1 91 ? 1.689 3.153 6.837 1.00 94.56 91 LEU A C 1
ATOM 707 O O . LEU A 1 91 ? 1.245 2.879 7.948 1.00 94.56 91 LEU A O 1
ATOM 711 N N . ALA A 1 92 ? 1.797 2.256 5.856 1.00 94.31 92 ALA A N 1
ATOM 712 C CA . ALA A 1 92 ? 1.314 0.888 5.981 1.00 94.31 92 ALA A CA 1
ATOM 713 C C . ALA A 1 92 ? 1.985 0.154 7.152 1.00 94.31 92 ALA A C 1
ATOM 715 O O . ALA A 1 92 ? 1.299 -0.442 7.980 1.00 94.31 92 ALA A O 1
ATOM 716 N N . CYS A 1 93 ? 3.306 0.291 7.298 1.00 91.44 93 CYS A N 1
ATOM 717 C CA . CYS A 1 93 ? 4.045 -0.343 8.392 1.00 91.44 93 CYS A CA 1
ATOM 718 C C . CYS A 1 93 ? 3.722 0.281 9.757 1.00 91.44 93 CYS A C 1
ATOM 720 O O . CYS A 1 93 ? 3.527 -0.423 10.745 1.00 91.44 93 CYS A O 1
ATOM 722 N N . GLU A 1 94 ? 3.621 1.610 9.828 1.00 91.19 94 GLU A N 1
ATOM 723 C CA . GLU A 1 94 ? 3.292 2.328 11.068 1.00 91.19 94 GLU A CA 1
ATOM 724 C C . GLU A 1 94 ? 1.862 2.051 11.559 1.00 91.19 94 GLU A C 1
ATOM 726 O O . GLU A 1 94 ? 1.587 2.172 12.757 1.00 91.19 94 GLU A O 1
ATOM 731 N N . LEU A 1 95 ? 0.964 1.689 10.638 1.00 90.88 95 LEU A N 1
ATOM 732 C CA . LEU A 1 95 ? -0.413 1.273 10.903 1.00 90.88 95 LEU A CA 1
ATOM 733 C C . LEU A 1 95 ? -0.574 -0.246 11.012 1.00 90.88 95 LEU A C 1
ATOM 735 O O . LEU A 1 95 ? -1.680 -0.704 11.281 1.00 90.88 95 LEU A O 1
ATOM 739 N N . LYS A 1 96 ? 0.504 -1.019 10.818 1.00 91.12 96 LYS A N 1
ATOM 740 C CA . LYS A 1 96 ? 0.478 -2.489 10.770 1.00 91.12 96 LYS A CA 1
ATOM 741 C C . LYS A 1 96 ? -0.573 -3.023 9.790 1.00 91.12 96 LYS A C 1
ATOM 743 O O . LYS A 1 96 ? -1.342 -3.918 10.116 1.00 91.12 96 LYS A O 1
ATOM 748 N N . SER A 1 97 ? -0.638 -2.419 8.607 1.00 92.19 97 SER A N 1
ATOM 749 C CA . SER A 1 97 ? -1.542 -2.857 7.545 1.00 92.19 97 SER A CA 1
ATOM 750 C C . SER A 1 97 ? -1.135 -4.238 7.037 1.00 92.19 97 SER A C 1
ATOM 752 O O . SER A 1 97 ? 0.052 -4.485 6.811 1.00 92.19 97 SER A O 1
ATOM 754 N N . ASP A 1 98 ? -2.124 -5.098 6.794 1.00 91.56 98 ASP A N 1
ATOM 755 C CA . ASP A 1 98 ? -1.900 -6.440 6.241 1.00 91.56 98 ASP A CA 1
ATOM 756 C C . ASP A 1 98 ? -1.378 -6.382 4.796 1.00 91.56 98 ASP A C 1
ATOM 758 O O . ASP A 1 98 ? -0.543 -7.191 4.385 1.00 91.56 98 ASP A O 1
ATOM 762 N N . LEU A 1 99 ? -1.863 -5.401 4.026 1.00 94.62 99 LEU A N 1
ATOM 763 C CA . LEU A 1 99 ? -1.594 -5.253 2.600 1.00 94.62 99 LEU A CA 1
ATOM 764 C C . LEU A 1 99 ? -1.398 -3.785 2.205 1.00 94.62 99 LEU A C 1
ATOM 766 O O . LEU A 1 99 ? -2.213 -2.920 2.529 1.00 94.62 99 LEU A O 1
ATOM 770 N N . LEU A 1 100 ? -0.359 -3.535 1.413 1.00 95.94 100 LEU A N 1
ATOM 771 C CA . LEU A 1 100 ? -0.123 -2.297 0.681 1.00 95.94 100 LEU A CA 1
ATOM 772 C C . LEU A 1 100 ? -0.279 -2.538 -0.825 1.00 95.94 100 LEU A C 1
ATOM 774 O O . LEU A 1 100 ? 0.419 -3.359 -1.419 1.00 95.94 100 LEU A O 1
ATOM 778 N N . LEU A 1 101 ? -1.159 -1.766 -1.459 1.00 96.38 101 LEU A N 1
ATOM 779 C CA . LEU A 1 101 ? -1.344 -1.757 -2.909 1.00 96.38 101 LEU A CA 1
ATOM 780 C C . LEU A 1 101 ? -0.633 -0.549 -3.525 1.00 96.38 101 LEU A C 1
ATOM 782 O O . LEU A 1 101 ? -1.044 0.592 -3.318 1.00 96.38 101 LEU A O 1
ATOM 786 N N . LEU A 1 102 ? 0.402 -0.798 -4.324 1.00 95.12 102 LEU A N 1
ATOM 787 C CA . LEU A 1 102 ? 1.080 0.216 -5.130 1.00 95.12 102 LEU A CA 1
ATOM 788 C C . LEU A 1 102 ? 0.530 0.180 -6.560 1.00 95.12 102 LEU A C 1
ATOM 790 O O . LEU A 1 102 ? 0.910 -0.652 -7.387 1.00 95.12 102 LEU A O 1
ATOM 794 N N . ILE A 1 103 ? -0.390 1.097 -6.851 1.00 93.56 103 ILE A N 1
ATOM 795 C CA . ILE A 1 103 ? -1.056 1.182 -8.151 1.00 93.56 103 ILE A CA 1
ATOM 796 C C . ILE A 1 103 ? -0.193 1.998 -9.129 1.00 93.56 103 ILE A C 1
ATOM 798 O O . ILE A 1 103 ? 0.032 3.188 -8.921 1.00 93.56 103 ILE A O 1
ATOM 802 N N . SER A 1 104 ? 0.275 1.361 -10.206 1.00 89.44 104 SER A N 1
ATOM 803 C CA . SER A 1 104 ? 1.159 1.944 -11.230 1.00 89.44 104 SER A CA 1
ATOM 804 C C . SER A 1 104 ? 0.505 1.978 -12.617 1.00 89.44 104 SER A C 1
ATOM 806 O O . SER A 1 104 ? -0.599 1.493 -12.846 1.00 89.44 104 SER A O 1
ATOM 808 N N . ASP A 1 105 ? 1.207 2.552 -13.580 1.00 86.94 105 ASP A N 1
ATOM 809 C CA . ASP A 1 105 ? 0.949 2.489 -15.023 1.00 86.94 105 ASP A CA 1
ATOM 810 C C . ASP A 1 105 ? 1.395 1.166 -15.692 1.00 86.94 105 ASP A C 1
ATOM 812 O O . ASP A 1 105 ? 0.885 0.782 -16.751 1.00 86.94 105 ASP A O 1
ATOM 816 N N . VAL A 1 106 ? 2.315 0.426 -15.074 1.00 85.25 106 VAL A N 1
ATOM 817 C CA . VAL A 1 106 ? 2.809 -0.879 -15.544 1.00 85.25 106 VAL A CA 1
ATOM 818 C C . VAL A 1 106 ? 2.140 -2.050 -14.826 1.00 85.25 106 VAL A C 1
ATOM 820 O O . VAL A 1 106 ? 1.630 -1.895 -13.722 1.00 85.25 106 VAL A O 1
ATOM 823 N N . ASP A 1 107 ? 2.151 -3.232 -15.455 1.00 87.19 107 ASP A N 1
ATOM 824 C CA . ASP A 1 107 ? 1.502 -4.442 -14.918 1.00 87.19 107 ASP A CA 1
ATOM 825 C C . ASP A 1 107 ? 2.078 -4.913 -13.583 1.00 87.19 107 ASP A C 1
ATOM 827 O O . ASP A 1 107 ? 1.363 -5.552 -12.825 1.00 87.19 107 ASP A O 1
ATOM 831 N N . GLY A 1 108 ? 3.339 -4.596 -13.301 1.00 88.81 108 GLY A N 1
ATOM 832 C CA . GLY A 1 108 ? 4.085 -5.044 -12.133 1.00 88.81 108 GLY A CA 1
ATOM 833 C C . GLY A 1 108 ? 5.583 -4.878 -12.379 1.00 88.81 108 GLY A C 1
ATOM 834 O O . GLY A 1 108 ? 6.003 -4.046 -13.191 1.00 88.81 108 GLY A O 1
ATOM 835 N N . VAL A 1 109 ? 6.389 -5.682 -11.698 1.00 87.12 109 VAL A N 1
ATOM 836 C CA . VAL A 1 109 ? 7.844 -5.735 -11.845 1.00 87.12 109 VAL A CA 1
ATOM 837 C C . VAL A 1 109 ? 8.223 -6.580 -13.060 1.00 87.12 109 VAL A C 1
ATOM 839 O O . VAL A 1 109 ? 7.637 -7.625 -13.339 1.00 87.12 109 VAL A O 1
ATOM 842 N N . TYR A 1 110 ? 9.240 -6.120 -13.784 1.00 83.44 110 TYR A N 1
ATOM 843 C CA . TYR A 1 110 ? 9.845 -6.843 -14.896 1.00 83.44 110 TYR A CA 1
ATOM 844 C C . TYR A 1 110 ? 11.358 -6.955 -14.692 1.00 83.44 110 TYR A C 1
ATOM 846 O O . TYR A 1 110 ? 11.969 -6.081 -14.076 1.00 83.44 110 TYR A O 1
ATOM 854 N N . THR A 1 111 ? 11.971 -8.001 -15.255 1.00 80.88 111 THR A N 1
ATOM 855 C CA . THR A 1 111 ? 13.432 -8.210 -15.210 1.00 80.88 111 THR A CA 1
ATOM 856 C C . THR A 1 111 ? 14.232 -7.141 -15.958 1.00 80.88 111 THR A C 1
ATOM 858 O O . THR A 1 111 ? 15.385 -6.868 -15.625 1.00 80.88 111 THR A O 1
ATOM 861 N N . ALA A 1 112 ? 13.604 -6.517 -16.952 1.00 77.00 112 ALA A N 1
ATOM 862 C CA . ALA A 1 112 ? 14.106 -5.388 -17.724 1.00 77.00 112 ALA A CA 1
ATOM 863 C C . ALA A 1 112 ? 12.935 -4.437 -18.037 1.00 77.00 112 ALA A C 1
ATOM 865 O O . ALA A 1 112 ? 11.781 -4.853 -17.893 1.00 77.00 112 ALA A O 1
ATOM 866 N N . PRO A 1 113 ? 13.169 -3.190 -18.493 1.00 78.69 113 PRO A N 1
ATOM 867 C CA . PRO A 1 113 ? 12.080 -2.269 -18.799 1.00 78.69 113 PRO A CA 1
ATOM 868 C C . PRO A 1 113 ? 11.071 -2.903 -19.773 1.00 78.69 113 PRO A C 1
ATOM 870 O O . PRO A 1 113 ? 11.508 -3.513 -20.761 1.00 78.69 113 PRO A O 1
ATOM 873 N N . PRO A 1 114 ? 9.750 -2.777 -19.530 1.00 76.00 114 PRO A N 1
ATOM 874 C CA . PRO A 1 114 ? 8.728 -3.386 -20.377 1.00 76.00 114 PRO A CA 1
ATOM 875 C C . PRO A 1 114 ? 8.938 -3.029 -21.855 1.00 76.00 114 PRO A C 1
ATOM 877 O O . PRO A 1 114 ? 9.101 -1.862 -22.200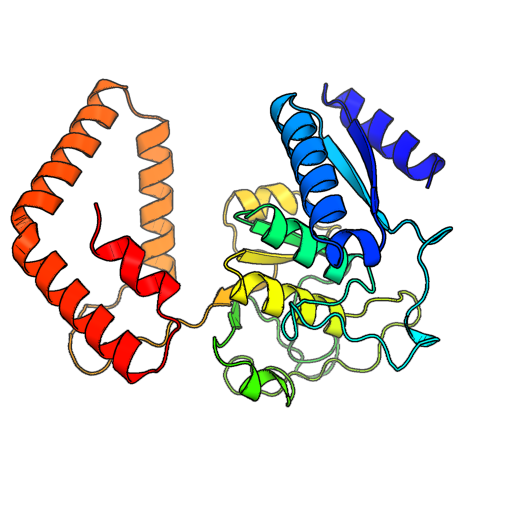 1.00 76.00 114 PRO A O 1
ATOM 880 N N . GLY A 1 115 ? 8.962 -4.038 -22.729 1.00 76.69 115 GLY A N 1
ATOM 881 C CA . GLY A 1 115 ? 9.241 -3.872 -24.163 1.00 76.69 115 GLY A CA 1
ATOM 882 C C . GLY A 1 115 ? 10.709 -4.052 -24.573 1.00 76.69 115 GLY A C 1
ATOM 883 O O . GLY A 1 115 ? 10.990 -4.130 -25.769 1.00 76.69 115 GLY A O 1
ATOM 884 N N . SER A 1 116 ? 11.640 -4.187 -23.623 1.00 80.38 116 SER A N 1
ATOM 885 C CA . SER A 1 116 ? 13.028 -4.570 -23.924 1.00 80.38 116 SER A CA 1
ATOM 886 C C . SER A 1 116 ? 13.133 -6.055 -24.318 1.00 80.38 116 SER A C 1
ATOM 888 O O . SER A 1 116 ? 12.384 -6.880 -23.782 1.00 80.38 116 SER A O 1
ATOM 890 N N . PRO A 1 117 ? 14.076 -6.447 -25.199 1.00 78.44 117 PRO A N 1
ATOM 891 C CA . PRO A 1 117 ? 14.331 -7.855 -25.502 1.00 78.44 117 PRO A CA 1
ATOM 892 C C . PRO A 1 117 ? 14.685 -8.644 -24.235 1.00 78.44 117 PRO A C 1
ATOM 894 O O . PRO A 1 117 ? 15.603 -8.274 -23.508 1.00 78.44 117 PRO A O 1
ATOM 897 N N . GLY A 1 118 ? 13.956 -9.730 -23.974 1.00 77.50 118 GLY A N 1
ATOM 898 C CA . GLY A 1 118 ? 14.175 -10.574 -22.795 1.00 77.50 118 GLY A CA 1
ATOM 899 C C . GLY A 1 118 ? 13.560 -10.050 -21.491 1.00 77.50 118 GLY A C 1
ATOM 900 O O . GLY A 1 118 ? 13.763 -10.676 -20.453 1.00 77.50 118 GLY A O 1
ATOM 901 N N . ALA A 1 119 ? 12.789 -8.955 -21.519 1.00 82.00 119 ALA A N 1
ATOM 902 C CA . ALA A 1 119 ? 12.006 -8.522 -20.363 1.00 82.00 119 ALA A CA 1
ATOM 903 C C . ALA A 1 119 ? 10.961 -9.589 -20.003 1.00 82.00 119 ALA A C 1
ATOM 905 O O . ALA A 1 119 ? 10.106 -9.939 -20.820 1.00 82.00 119 ALA A O 1
ATOM 906 N N . ARG A 1 120 ? 11.026 -10.103 -18.775 1.00 83.06 120 ARG A N 1
ATOM 907 C CA . ARG A 1 120 ? 10.085 -11.091 -18.241 1.00 83.06 120 ARG A CA 1
ATOM 908 C C . ARG A 1 120 ? 9.314 -10.486 -17.084 1.00 83.06 120 ARG A C 1
ATOM 910 O O . ARG A 1 120 ? 9.889 -9.764 -16.273 1.00 83.06 120 ARG A O 1
ATOM 917 N N . PHE A 1 121 ? 8.021 -10.778 -17.038 1.00 86.00 121 PHE A N 1
ATOM 918 C CA . PHE A 1 121 ? 7.166 -10.383 -15.930 1.00 86.00 121 PHE A CA 1
ATOM 919 C C . PHE A 1 121 ? 7.511 -11.194 -14.681 1.00 86.00 121 PHE A C 1
ATOM 921 O O . PHE A 1 121 ? 7.740 -12.402 -14.767 1.00 86.00 121 PHE A O 1
ATOM 928 N N . VAL A 1 122 ? 7.530 -10.523 -13.535 1.00 85.56 122 VAL A N 1
ATOM 929 C CA . VAL A 1 122 ? 7.779 -11.120 -12.226 1.00 85.56 122 VAL A CA 1
ATOM 930 C C . VAL A 1 122 ? 6.447 -11.153 -11.483 1.00 85.56 122 VAL A C 1
ATOM 932 O O . VAL A 1 122 ? 5.975 -10.116 -11.033 1.00 85.56 122 VAL A O 1
ATOM 935 N N . ALA A 1 123 ? 5.808 -12.321 -11.398 1.00 87.06 123 ALA A N 1
ATOM 936 C CA . ALA A 1 123 ? 4.527 -12.467 -10.695 1.00 87.06 123 ALA A CA 1
ATOM 937 C C . ALA A 1 123 ? 4.703 -12.487 -9.167 1.00 87.06 123 ALA A C 1
ATOM 939 O O . ALA A 1 123 ? 3.888 -11.931 -8.436 1.00 87.06 123 ALA A O 1
ATOM 940 N N . GLU A 1 124 ? 5.803 -13.070 -8.697 1.00 86.00 124 GLU A N 1
ATOM 941 C CA . GLU A 1 124 ? 6.164 -13.147 -7.284 1.00 86.00 124 GLU A CA 1
ATOM 942 C C . GLU A 1 124 ? 7.587 -12.630 -7.088 1.00 86.00 124 GLU A C 1
ATOM 944 O O . GLU A 1 124 ? 8.482 -12.919 -7.887 1.00 86.00 124 GLU A O 1
ATOM 949 N N . TYR A 1 125 ? 7.767 -11.823 -6.050 1.00 84.75 125 TYR A N 1
ATOM 950 C CA . TYR A 1 125 ? 9.030 -11.212 -5.686 1.00 84.75 125 TYR A CA 1
ATOM 951 C C . TYR A 1 125 ? 9.367 -11.588 -4.244 1.00 84.75 125 TYR A C 1
ATOM 953 O O . TYR A 1 125 ? 8.766 -11.073 -3.301 1.00 84.75 125 TYR A O 1
ATOM 961 N N . GLU A 1 126 ? 10.364 -12.448 -4.083 1.00 82.75 126 GLU A N 1
ATOM 962 C CA . GLU A 1 126 ? 10.840 -12.890 -2.775 1.00 82.75 126 GLU A CA 1
ATOM 963 C C . GLU A 1 126 ? 11.862 -11.897 -2.207 1.00 82.75 126 GLU A C 1
ATOM 965 O O . GLU A 1 126 ? 12.831 -11.502 -2.859 1.00 82.75 126 GLU A O 1
ATOM 970 N N . VAL A 1 127 ? 11.629 -11.463 -0.973 1.00 80.56 127 VAL A N 1
ATOM 971 C CA . VAL A 1 127 ? 12.437 -10.474 -0.264 1.00 80.56 127 VAL A CA 1
ATOM 972 C C . VAL A 1 127 ? 13.241 -11.162 0.825 1.00 80.56 127 VAL A C 1
ATOM 974 O O . VAL A 1 127 ? 12.686 -11.723 1.763 1.00 80.56 127 VAL A O 1
ATOM 977 N N . THR A 1 128 ? 14.561 -11.050 0.777 1.00 75.44 128 THR A N 1
ATOM 978 C CA . THR A 1 128 ? 15.433 -11.614 1.814 1.00 75.44 128 THR A CA 1
ATOM 979 C C . THR A 1 128 ? 15.331 -10.813 3.121 1.00 75.44 128 THR A C 1
ATOM 981 O O . THR A 1 128 ? 15.202 -9.582 3.111 1.00 75.44 128 THR A O 1
ATOM 984 N N . LYS A 1 129 ? 15.464 -11.478 4.279 1.00 68.62 129 LYS A N 1
ATOM 985 C CA . LYS A 1 129 ? 15.530 -10.797 5.593 1.00 68.62 129 LYS A CA 1
ATOM 986 C C . LYS A 1 129 ? 16.807 -9.969 5.794 1.00 68.62 129 LYS A C 1
ATOM 988 O O . LYS A 1 129 ? 16.780 -9.012 6.562 1.00 68.62 129 LYS A O 1
ATOM 993 N N . ASN A 1 130 ? 17.917 -10.318 5.134 1.00 62.34 130 ASN A N 1
ATOM 994 C CA . ASN A 1 130 ? 19.206 -9.647 5.327 1.00 62.34 130 ASN A CA 1
ATOM 995 C C . ASN A 1 130 ? 19.395 -8.476 4.327 1.00 62.34 130 ASN A C 1
ATOM 997 O O . ASN A 1 130 ? 19.534 -8.732 3.128 1.00 62.34 130 ASN A O 1
ATOM 1001 N N . PRO A 1 131 ? 19.473 -7.213 4.800 1.00 57.44 131 PRO A N 1
ATOM 1002 C CA . PRO A 1 131 ? 19.646 -6.031 3.951 1.00 57.44 131 PRO A CA 1
ATOM 1003 C C . PRO A 1 131 ? 20.967 -5.979 3.173 1.00 57.44 131 PRO A C 1
ATOM 1005 O O . PRO A 1 131 ? 21.042 -5.269 2.174 1.00 57.44 131 PRO A O 1
ATOM 1008 N N . GLU A 1 132 ? 22.008 -6.705 3.595 1.00 50.56 132 GLU A N 1
ATOM 1009 C CA . GLU A 1 132 ? 23.318 -6.698 2.919 1.00 50.56 132 GLU A CA 1
ATOM 1010 C C . GLU A 1 132 ? 23.238 -7.220 1.472 1.00 50.56 132 GLU A C 1
ATOM 1012 O O . GLU A 1 132 ? 24.062 -6.856 0.626 1.00 50.56 132 GLU A O 1
ATOM 1017 N N . TYR A 1 133 ? 22.204 -8.006 1.156 1.00 45.12 133 TYR A N 1
ATOM 1018 C CA . TYR A 1 133 ? 21.952 -8.536 -0.186 1.00 45.12 133 TYR A CA 1
ATOM 1019 C C . TYR A 1 133 ? 21.202 -7.566 -1.115 1.00 45.12 133 TYR A C 1
ATOM 1021 O O . TYR A 1 133 ? 21.176 -7.805 -2.318 1.00 45.12 133 TYR A O 1
ATOM 1029 N N . ASP A 1 134 ? 20.658 -6.450 -0.612 1.00 45.72 134 ASP A N 1
ATOM 1030 C CA . ASP A 1 134 ? 19.975 -5.443 -1.451 1.00 45.72 134 ASP A CA 1
ATOM 1031 C C . ASP A 1 134 ? 20.943 -4.485 -2.154 1.00 45.72 134 ASP A C 1
ATOM 1033 O O . ASP A 1 134 ? 20.564 -3.750 -3.070 1.00 45.72 134 ASP A O 1
ATOM 1037 N N . THR A 1 135 ? 22.199 -4.441 -1.705 1.00 37.19 135 THR A N 1
ATOM 1038 C CA . THR A 1 135 ? 23.181 -3.442 -2.149 1.00 37.19 135 THR A CA 1
ATOM 1039 C C . THR A 1 135 ? 23.642 -3.628 -3.600 1.00 37.19 135 THR A C 1
ATOM 1041 O O . THR A 1 135 ? 24.234 -2.722 -4.191 1.00 37.19 135 THR A O 1
ATOM 1044 N N . HIS A 1 136 ? 23.310 -4.759 -4.216 1.00 37.25 136 HIS A N 1
ATOM 1045 C CA . HIS A 1 136 ? 23.466 -5.015 -5.642 1.00 37.25 136 HIS A CA 1
ATOM 1046 C C . HIS A 1 136 ? 22.113 -5.477 -6.160 1.00 37.25 136 HIS A C 1
ATOM 1048 O O . HIS A 1 136 ? 21.495 -6.298 -5.502 1.00 37.25 136 HIS A O 1
ATOM 1054 N N . SER A 1 137 ? 21.658 -4.885 -7.270 1.00 46.09 137 SER A N 1
ATOM 1055 C CA . SER A 1 137 ? 20.318 -5.019 -7.859 1.00 46.09 137 SER A CA 1
ATOM 1056 C C . SER A 1 137 ? 19.538 -6.247 -7.392 1.00 46.09 137 SER A C 1
ATOM 1058 O O . SER A 1 137 ? 20.082 -7.347 -7.515 1.00 46.09 137 SER A O 1
ATOM 1060 N N . PRO A 1 138 ? 18.291 -6.088 -6.917 1.00 52.53 138 PRO A N 1
ATOM 1061 C CA . PRO A 1 138 ? 17.588 -7.193 -6.308 1.00 52.53 138 PRO A CA 1
ATOM 1062 C C . PRO A 1 138 ? 17.586 -8.392 -7.243 1.00 52.53 138 PRO A C 1
ATOM 1064 O O . PRO A 1 138 ? 17.371 -8.248 -8.450 1.00 52.53 138 PRO A O 1
ATOM 1067 N N . LEU A 1 139 ? 17.904 -9.549 -6.682 1.00 52.00 139 LEU A N 1
ATOM 1068 C CA . LEU A 1 139 ? 17.908 -10.793 -7.420 1.00 52.00 139 LEU A CA 1
ATOM 1069 C C . LEU A 1 139 ? 16.477 -11.316 -7.445 1.00 52.00 139 LEU A C 1
ATOM 1071 O O . LEU A 1 139 ? 15.891 -11.548 -6.395 1.00 52.00 139 LEU A O 1
ATOM 1075 N N . VAL A 1 140 ? 15.927 -11.523 -8.636 1.00 54.50 140 VAL A N 1
ATOM 1076 C CA . VAL A 1 140 ? 14.702 -12.313 -8.805 1.00 54.50 140 VAL A CA 1
ATOM 1077 C C . VAL A 1 140 ? 15.115 -13.614 -9.461 1.00 54.50 140 VAL A C 1
ATOM 1079 O O . VAL A 1 140 ? 15.659 -13.600 -10.565 1.00 54.50 140 VAL A O 1
ATOM 1082 N N . ASN A 1 141 ? 14.900 -14.741 -8.780 1.00 50.59 141 ASN A N 1
ATOM 1083 C CA . ASN A 1 141 ? 15.284 -16.072 -9.266 1.00 50.59 141 ASN A CA 1
ATOM 1084 C C . ASN A 1 141 ? 16.775 -16.177 -9.662 1.00 50.59 141 ASN A C 1
ATOM 1086 O O . ASN A 1 141 ? 17.122 -16.851 -10.631 1.00 50.59 141 ASN A O 1
ATOM 1090 N N . GLY A 1 142 ? 17.660 -15.468 -8.951 1.00 50.62 142 GLY A N 1
ATOM 1091 C CA . GLY A 1 142 ? 19.100 -15.433 -9.239 1.00 50.62 142 GLY A CA 1
ATOM 1092 C C . GLY A 1 142 ? 19.523 -14.518 -10.399 1.00 50.62 142 GLY A C 1
ATOM 1093 O O . GLY A 1 142 ? 20.705 -14.490 -10.738 1.00 50.62 142 GLY A O 1
ATOM 1094 N N . GLU A 1 143 ? 18.606 -13.748 -10.995 1.00 49.69 143 GLU A N 1
ATOM 1095 C CA . GLU A 1 143 ? 18.925 -12.751 -12.022 1.00 49.69 143 GLU A CA 1
ATOM 1096 C C . GLU A 1 143 ? 18.936 -11.330 -11.462 1.00 49.69 143 GLU A C 1
ATOM 1098 O O . GLU A 1 143 ? 18.008 -10.908 -10.773 1.00 49.69 143 GLU A O 1
ATOM 1103 N N . PHE A 1 144 ? 19.969 -10.562 -11.816 1.00 55.81 144 PHE A N 1
ATOM 1104 C CA . PHE A 1 144 ? 20.026 -9.135 -11.518 1.00 55.81 144 PHE A CA 1
ATOM 1105 C C . PHE A 1 144 ? 18.949 -8.395 -12.310 1.00 55.81 144 PHE A C 1
ATOM 1107 O O . PHE A 1 144 ? 18.971 -8.387 -13.543 1.00 55.81 144 PHE A O 1
ATOM 1114 N N . LEU A 1 145 ? 18.042 -7.718 -11.609 1.00 62.50 145 LEU A N 1
ATOM 1115 C CA . LEU A 1 145 ? 17.071 -6.845 -12.258 1.00 62.50 145 LEU A CA 1
ATOM 1116 C C . LEU A 1 145 ? 17.779 -5.644 -12.903 1.00 62.50 145 LEU A C 1
ATOM 1118 O O . LEU A 1 145 ? 18.622 -4.997 -12.280 1.00 62.50 145 LEU A O 1
ATOM 1122 N N . ASN A 1 146 ? 17.437 -5.309 -14.146 1.00 61.38 146 ASN A N 1
ATOM 1123 C CA . ASN A 1 146 ? 17.909 -4.089 -14.797 1.00 61.38 146 ASN A CA 1
ATOM 1124 C C . ASN A 1 146 ? 16.741 -3.114 -14.936 1.00 61.38 146 ASN A C 1
ATOM 1126 O O . ASN A 1 146 ? 15.895 -3.264 -15.809 1.00 61.38 146 ASN A O 1
ATOM 1130 N N . PHE A 1 147 ? 16.684 -2.098 -14.081 1.00 60.06 147 PHE A N 1
ATOM 1131 C CA . PHE A 1 147 ? 15.541 -1.183 -14.052 1.00 60.06 147 PHE A CA 1
ATOM 1132 C C . PHE A 1 147 ? 15.565 -0.087 -15.126 1.00 60.06 147 PHE A C 1
ATOM 1134 O O . PHE A 1 147 ? 14.595 0.662 -15.224 1.00 60.06 147 PHE A O 1
ATOM 1141 N N . GLY A 1 148 ? 16.626 0.010 -15.937 1.00 54.28 148 GLY A N 1
ATOM 1142 C CA . GLY A 1 148 ? 16.803 1.118 -16.880 1.00 54.28 148 GLY A CA 1
ATOM 1143 C C . GLY A 1 148 ? 16.896 2.490 -16.193 1.00 54.28 148 GLY A C 1
ATOM 1144 O O . GLY A 1 148 ? 17.043 2.591 -14.973 1.00 54.28 148 GLY A O 1
ATOM 1145 N N . GLU A 1 149 ? 16.841 3.564 -16.983 1.00 50.28 149 GLU A N 1
ATOM 1146 C CA . GLU A 1 149 ? 16.798 4.937 -16.463 1.00 50.28 149 GLU A CA 1
ATOM 1147 C C . GLU A 1 149 ? 15.395 5.307 -15.952 1.00 50.28 149 GLU A C 1
ATOM 1149 O O . GLU A 1 149 ? 14.380 4.789 -16.421 1.00 50.28 149 GLU A O 1
ATOM 1154 N N . ALA A 1 150 ? 15.333 6.216 -14.974 1.00 51.56 150 ALA A N 1
ATOM 1155 C CA . ALA A 1 150 ? 14.073 6.719 -14.434 1.00 51.56 150 ALA A CA 1
ATOM 1156 C C . ALA A 1 150 ? 13.225 7.373 -15.542 1.00 51.56 150 ALA A C 1
ATOM 1158 O O . ALA A 1 150 ? 13.743 8.136 -16.357 1.00 51.56 150 ALA A O 1
ATOM 1159 N N . SER A 1 151 ? 11.915 7.094 -15.566 1.00 48.47 151 SER A N 1
ATOM 1160 C CA . SER A 1 151 ? 11.011 7.740 -16.525 1.00 48.47 151 SER A CA 1
ATOM 1161 C C . SER A 1 151 ? 11.015 9.258 -16.321 1.00 48.47 151 SER A C 1
ATOM 1163 O O . SER A 1 151 ? 11.032 9.734 -15.185 1.00 48.47 151 SER A O 1
ATOM 1165 N N . SER A 1 152 ? 10.934 10.018 -17.411 1.00 37.88 152 SER A N 1
ATOM 1166 C CA . SER A 1 152 ? 11.011 11.484 -17.410 1.00 37.88 152 SER A CA 1
ATOM 1167 C C . SER A 1 152 ? 9.808 12.203 -16.778 1.00 37.88 152 SER A C 1
ATOM 1169 O O . SER A 1 152 ? 9.827 13.428 -16.683 1.00 37.88 152 SER A O 1
ATOM 1171 N N . VAL A 1 153 ? 8.762 11.477 -16.360 1.00 43.75 153 VAL A N 1
ATOM 1172 C CA . VAL A 1 153 ? 7.452 12.050 -15.988 1.00 43.75 153 VAL A CA 1
ATOM 1173 C C . VAL A 1 153 ? 7.065 11.881 -14.512 1.00 43.75 153 VAL A C 1
ATOM 1175 O O . VAL A 1 153 ? 5.973 12.290 -14.129 1.00 43.75 153 VAL A O 1
ATOM 1178 N N . GLY A 1 154 ? 7.939 11.337 -13.658 1.00 45.38 154 GLY A N 1
ATOM 1179 C CA . GLY A 1 154 ? 7.651 11.184 -12.227 1.00 45.38 154 GLY A CA 1
ATOM 1180 C C . GLY A 1 154 ? 8.901 11.158 -11.350 1.00 45.38 154 GLY A C 1
ATOM 1181 O O . GLY A 1 154 ? 9.930 10.609 -11.732 1.00 45.38 154 GLY A O 1
ATOM 1182 N N . THR A 1 155 ? 8.803 11.732 -10.150 1.00 44.47 155 THR A N 1
ATOM 1183 C CA . THR A 1 155 ? 9.864 11.756 -9.125 1.00 44.47 155 THR A CA 1
ATOM 1184 C C . THR A 1 155 ? 10.137 10.386 -8.482 1.00 44.47 155 THR A C 1
ATOM 1186 O O . THR A 1 155 ? 11.170 10.227 -7.841 1.00 44.47 155 THR A O 1
ATOM 1189 N N . GLY A 1 156 ? 9.267 9.386 -8.693 1.00 58.09 156 GLY A N 1
ATOM 1190 C CA . GLY A 1 156 ? 9.396 8.020 -8.167 1.00 58.09 156 GLY A CA 1
ATOM 1191 C C . GLY A 1 156 ? 9.294 6.957 -9.268 1.00 58.09 156 GLY A C 1
ATOM 1192 O O . GLY A 1 156 ? 8.205 6.634 -9.747 1.00 58.09 156 GLY A O 1
ATOM 1193 N N . GLY A 1 157 ? 10.437 6.418 -9.702 1.00 75.06 157 GLY A N 1
ATOM 1194 C CA . GLY A 1 157 ? 10.507 5.347 -10.707 1.00 75.06 157 GLY A CA 1
ATOM 1195 C C . GLY A 1 157 ? 10.274 3.943 -10.129 1.00 75.06 157 GLY A C 1
ATOM 1196 O O . GLY A 1 157 ? 10.138 3.771 -8.919 1.00 75.06 157 GLY A O 1
ATOM 1197 N N . MET A 1 158 ? 10.313 2.913 -10.986 1.00 81.00 158 MET A N 1
ATOM 1198 C CA . MET A 1 158 ? 10.170 1.499 -10.579 1.00 81.00 158 MET A CA 1
ATOM 1199 C C . MET A 1 158 ? 11.143 1.103 -9.455 1.00 81.00 158 MET A C 1
ATOM 1201 O O . MET A 1 158 ? 10.778 0.383 -8.531 1.00 81.00 158 MET A O 1
ATOM 1205 N N . LYS A 1 159 ? 12.362 1.656 -9.473 1.00 79.50 159 LYS A N 1
ATOM 1206 C CA . LYS A 1 159 ? 13.349 1.468 -8.403 1.00 79.50 159 LYS A CA 1
ATOM 1207 C C . LYS A 1 159 ? 12.833 1.921 -7.028 1.00 79.50 159 LYS A C 1
ATOM 1209 O O . LYS A 1 159 ? 13.079 1.230 -6.046 1.00 79.50 159 LYS A O 1
ATOM 1214 N N . SER A 1 160 ? 12.128 3.055 -6.952 1.00 80.31 160 SER A N 1
ATOM 1215 C CA . SER A 1 160 ? 11.585 3.573 -5.685 1.00 80.31 160 SER A CA 1
ATOM 1216 C C . SER A 1 160 ? 10.424 2.717 -5.176 1.00 80.31 160 SER A C 1
ATOM 1218 O O . SER A 1 160 ? 10.376 2.379 -3.993 1.00 80.31 160 SER A O 1
ATOM 1220 N N . LYS A 1 161 ? 9.544 2.273 -6.086 1.00 86.94 161 LYS A N 1
ATOM 1221 C CA . LYS A 1 161 ? 8.437 1.351 -5.776 1.00 86.94 161 LYS A CA 1
ATOM 1222 C C . LYS A 1 161 ? 8.941 0.044 -5.191 1.00 86.94 161 LYS A C 1
ATOM 1224 O O . LYS A 1 161 ? 8.471 -0.368 -4.139 1.00 86.94 161 LYS A O 1
ATOM 1229 N N . ILE A 1 162 ? 9.932 -0.569 -5.837 1.00 86.50 162 ILE A N 1
ATOM 1230 C CA . ILE A 1 162 ? 10.524 -1.823 -5.365 1.00 86.50 162 ILE A CA 1
ATOM 1231 C C . ILE A 1 162 ? 11.237 -1.617 -4.030 1.00 86.50 162 ILE A C 1
ATOM 1233 O O . ILE A 1 162 ? 11.020 -2.405 -3.120 1.00 86.50 162 ILE A O 1
ATOM 1237 N N . ALA A 1 163 ? 12.024 -0.549 -3.866 1.00 83.69 163 ALA A N 1
ATOM 1238 C CA . ALA A 1 163 ? 12.684 -0.264 -2.590 1.00 83.69 163 ALA A CA 1
ATOM 1239 C C . ALA A 1 163 ? 11.673 -0.082 -1.441 1.00 83.69 163 ALA A C 1
ATOM 1241 O O . ALA A 1 163 ? 11.866 -0.614 -0.349 1.00 83.69 163 ALA A O 1
ATOM 1242 N N . SER A 1 164 ? 10.572 0.625 -1.705 1.00 88.06 164 SER A N 1
ATOM 1243 C CA . SER A 1 164 ? 9.488 0.834 -0.742 1.00 88.06 164 SER A CA 1
ATOM 1244 C C . SER A 1 164 ? 8.746 -0.471 -0.431 1.00 88.06 164 SER A C 1
ATOM 1246 O O . SER A 1 164 ? 8.469 -0.751 0.734 1.00 88.06 164 SER A O 1
ATOM 1248 N N . ALA A 1 165 ? 8.486 -1.297 -1.450 1.00 90.44 165 ALA A N 1
ATOM 1249 C CA . ALA A 1 165 ? 7.846 -2.601 -1.303 1.00 90.44 165 ALA A CA 1
ATOM 1250 C C . ALA A 1 165 ? 8.705 -3.574 -0.481 1.00 90.44 165 ALA A C 1
ATOM 1252 O O . ALA A 1 165 ? 8.236 -4.128 0.507 1.00 90.44 165 ALA A O 1
ATOM 1253 N N . VAL A 1 166 ? 9.985 -3.713 -0.838 1.00 87.38 166 VAL A N 1
ATOM 1254 C CA . VAL A 1 166 ? 10.976 -4.531 -0.122 1.00 87.38 166 VAL A CA 1
ATOM 1255 C C . VAL A 1 166 ? 11.066 -4.120 1.344 1.00 87.38 166 VAL A C 1
ATOM 1257 O O . VAL A 1 166 ? 11.044 -4.971 2.233 1.00 87.38 166 VAL A O 1
ATOM 1260 N N . TRP A 1 167 ? 11.137 -2.814 1.615 1.00 87.38 167 TRP A N 1
ATOM 1261 C CA . TRP A 1 167 ? 11.178 -2.326 2.987 1.00 87.38 167 TRP A CA 1
ATOM 1262 C C . TRP A 1 167 ? 9.899 -2.682 3.753 1.00 87.38 167 TRP A C 1
ATOM 1264 O O . TRP A 1 167 ? 10.000 -3.199 4.863 1.00 87.38 167 TRP A O 1
ATOM 1274 N N . ALA A 1 168 ? 8.718 -2.469 3.165 1.00 90.50 168 ALA A N 1
ATOM 1275 C CA . ALA A 1 168 ? 7.448 -2.772 3.824 1.00 90.50 168 ALA A CA 1
ATOM 1276 C C . ALA A 1 168 ? 7.277 -4.271 4.131 1.00 90.50 168 ALA A C 1
ATOM 1278 O O . ALA A 1 168 ? 6.882 -4.629 5.241 1.00 90.50 168 ALA A O 1
ATOM 1279 N N . VAL A 1 169 ? 7.680 -5.143 3.204 1.00 90.25 169 VAL A N 1
ATOM 1280 C CA . VAL A 1 169 ? 7.657 -6.607 3.383 1.00 90.25 169 VAL A CA 1
ATOM 1281 C C . VAL A 1 169 ? 8.545 -7.036 4.542 1.00 90.25 169 VAL A C 1
ATOM 1283 O O . VAL A 1 169 ? 8.130 -7.832 5.380 1.00 90.25 169 VAL A O 1
ATOM 1286 N N . ARG A 1 170 ? 9.739 -6.447 4.669 1.00 86.06 170 ARG A N 1
ATOM 1287 C CA . ARG A 1 170 ? 10.629 -6.706 5.814 1.00 86.06 170 ARG A CA 1
ATOM 1288 C C . ARG A 1 170 ? 10.060 -6.254 7.153 1.00 86.06 170 ARG A C 1
ATOM 1290 O O . ARG A 1 170 ? 10.472 -6.780 8.181 1.00 86.06 170 ARG A O 1
ATOM 1297 N N . GLN A 1 171 ? 9.150 -5.284 7.152 1.00 86.94 171 GLN A N 1
ATOM 1298 C CA . GLN A 1 171 ? 8.440 -4.840 8.353 1.00 86.94 171 GLN A CA 1
ATOM 1299 C C . GLN A 1 171 ? 7.148 -5.636 8.613 1.00 86.94 171 GLN A C 1
ATOM 1301 O O . GLN A 1 171 ? 6.454 -5.353 9.587 1.00 86.94 171 GLN A O 1
ATOM 1306 N N . GLY A 1 172 ? 6.835 -6.635 7.780 1.00 87.56 172 GLY A N 1
ATOM 1307 C CA . GLY A 1 172 ? 5.678 -7.516 7.951 1.00 87.56 172 GLY A CA 1
ATOM 1308 C C . GLY A 1 172 ? 4.411 -7.078 7.211 1.00 87.56 172 GLY A C 1
ATOM 1309 O O . GLY A 1 172 ? 3.356 -7.655 7.450 1.00 87.56 172 GLY A O 1
ATOM 1310 N N . THR A 1 173 ? 4.486 -6.092 6.314 1.00 91.06 173 THR A N 1
ATOM 1311 C CA . THR A 1 173 ? 3.356 -5.696 5.459 1.00 91.06 173 THR A CA 1
ATOM 1312 C C . THR A 1 173 ? 3.504 -6.321 4.076 1.00 91.06 173 THR A C 1
ATOM 1314 O O . THR A 1 173 ? 4.487 -6.065 3.383 1.00 91.06 173 THR A O 1
ATOM 1317 N N . SER A 1 174 ? 2.507 -7.089 3.631 1.00 92.50 174 SER A N 1
ATOM 1318 C CA . SER A 1 174 ? 2.501 -7.642 2.270 1.00 92.50 174 SER A CA 1
ATOM 1319 C C . SER A 1 174 ? 2.315 -6.531 1.238 1.00 92.50 174 SER A C 1
ATOM 1321 O O . SER A 1 174 ? 1.593 -5.565 1.490 1.00 92.50 174 SER A O 1
ATOM 1323 N N . VAL A 1 175 ? 2.926 -6.654 0.058 1.00 94.81 175 VAL A N 1
ATOM 1324 C CA . VAL A 1 175 ? 2.851 -5.606 -0.976 1.00 94.81 175 VAL A CA 1
ATOM 1325 C C . VAL A 1 175 ? 2.466 -6.194 -2.323 1.00 94.81 175 VAL A C 1
ATOM 1327 O O . VAL A 1 175 ? 2.957 -7.250 -2.711 1.00 94.81 175 VAL A O 1
ATOM 1330 N N . VAL A 1 176 ? 1.618 -5.481 -3.065 1.00 96.00 176 VAL A N 1
ATOM 1331 C CA . VAL A 1 176 ? 1.338 -5.766 -4.477 1.00 96.00 176 VAL A CA 1
ATOM 1332 C C . VAL A 1 176 ? 1.590 -4.524 -5.317 1.00 96.00 176 VAL A C 1
ATOM 1334 O O . VAL A 1 176 ? 1.038 -3.461 -5.032 1.00 96.00 176 VAL A O 1
ATOM 1337 N N . ILE A 1 177 ? 2.372 -4.666 -6.389 1.00 94.75 177 ILE A N 1
ATOM 1338 C CA . ILE A 1 177 ? 2.466 -3.657 -7.454 1.00 94.75 177 ILE A CA 1
ATOM 1339 C C . ILE A 1 177 ? 1.570 -4.095 -8.613 1.00 94.75 177 ILE A C 1
ATOM 1341 O O . ILE A 1 177 ? 1.760 -5.183 -9.152 1.00 94.75 177 ILE A O 1
ATOM 1345 N N . ILE A 1 178 ? 0.616 -3.254 -9.020 1.00 94.81 178 ILE A N 1
ATOM 1346 C CA . ILE A 1 178 ? -0.368 -3.591 -10.063 1.00 94.81 178 ILE A CA 1
ATOM 1347 C C . ILE A 1 178 ? -0.705 -2.396 -10.959 1.00 94.81 178 ILE A C 1
ATOM 1349 O O . ILE A 1 178 ? -0.706 -1.250 -10.515 1.00 94.81 178 ILE A O 1
ATOM 1353 N N . ARG A 1 179 ? -1.065 -2.659 -12.222 1.00 93.94 179 ARG A N 1
ATOM 1354 C CA . ARG A 1 179 ? -1.571 -1.634 -13.145 1.00 93.94 179 ARG A CA 1
ATOM 1355 C C . ARG A 1 179 ? -2.942 -1.099 -12.719 1.00 93.94 179 ARG A C 1
ATOM 1357 O O . ARG A 1 179 ? -3.918 -1.843 -12.681 1.00 93.94 179 ARG A O 1
ATOM 1364 N N . GLY A 1 180 ? -3.051 0.214 -12.536 1.00 93.06 180 GLY A N 1
ATOM 1365 C CA . GLY A 1 180 ? -4.288 0.894 -12.142 1.00 93.06 180 GLY A CA 1
ATOM 1366 C C . GLY A 1 180 ? -5.362 0.978 -13.216 1.00 93.06 180 GLY A C 1
ATOM 1367 O O . GLY A 1 180 ? -6.543 0.972 -12.892 1.00 93.06 180 GLY A O 1
ATOM 1368 N N . SER A 1 181 ? -4.979 1.004 -14.495 1.00 93.12 181 SER A N 1
ATOM 1369 C CA . SER A 1 181 ? -5.939 1.001 -15.610 1.00 93.12 181 SER A CA 1
ATOM 1370 C C . SER A 1 181 ? -6.568 -0.372 -15.873 1.00 93.12 181 SER A C 1
ATOM 1372 O O . SER A 1 181 ? -7.468 -0.485 -16.707 1.00 93.12 181 SER A O 1
ATOM 1374 N N . ARG A 1 182 ? -6.121 -1.423 -15.172 1.00 92.69 182 ARG A N 1
ATOM 1375 C CA . ARG A 1 182 ? -6.751 -2.741 -15.220 1.00 92.69 182 ARG A CA 1
ATOM 1376 C C . ARG A 1 182 ? -8.113 -2.672 -14.523 1.00 92.69 182 ARG A C 1
ATOM 1378 O O . ARG A 1 182 ? -8.221 -2.219 -13.386 1.00 92.69 182 ARG A O 1
ATOM 1385 N N . PHE A 1 183 ? -9.146 -3.174 -15.196 1.00 92.62 183 PHE A N 1
ATOM 1386 C CA . PHE A 1 183 ? -10.470 -3.335 -14.599 1.00 92.62 183 PHE A CA 1
ATOM 1387 C C . PHE A 1 183 ? -10.390 -4.214 -13.345 1.00 92.62 183 PHE A C 1
ATOM 1389 O O . PHE A 1 183 ? -9.685 -5.219 -13.357 1.00 92.62 183 PHE A O 1
ATOM 1396 N N . ASN A 1 184 ? -11.106 -3.839 -12.282 1.00 92.94 184 ASN A N 1
ATOM 1397 C CA . ASN A 1 184 ? -11.109 -4.564 -11.009 1.00 92.94 184 ASN A CA 1
ATOM 1398 C C . ASN A 1 184 ? -9.724 -4.741 -10.357 1.00 92.94 184 ASN A C 1
ATOM 1400 O O . ASN A 1 184 ? -9.543 -5.664 -9.579 1.00 92.94 184 ASN A O 1
ATOM 1404 N N . CYS A 1 185 ? -8.741 -3.869 -10.614 1.00 93.38 185 CYS A N 1
ATOM 1405 C CA . CYS A 1 185 ? -7.386 -4.035 -10.067 1.00 93.38 185 CYS A CA 1
ATOM 1406 C C . CYS A 1 185 ? -7.353 -4.219 -8.536 1.00 93.38 185 CYS A C 1
ATOM 1408 O O . CYS A 1 185 ? -6.679 -5.118 -8.048 1.00 93.38 185 CYS A O 1
ATOM 1410 N N . ILE A 1 186 ? -8.125 -3.433 -7.781 1.00 94.50 186 ILE A N 1
ATOM 1411 C CA . ILE A 1 186 ? -8.199 -3.556 -6.317 1.00 94.50 186 ILE A CA 1
ATOM 1412 C C . ILE A 1 186 ? -8.929 -4.844 -5.919 1.00 94.50 186 ILE A C 1
ATOM 1414 O O . ILE A 1 186 ? -8.431 -5.616 -5.105 1.00 94.50 186 ILE A O 1
ATOM 1418 N N . THR A 1 187 ? -10.108 -5.098 -6.490 1.00 94.62 187 THR A N 1
ATOM 1419 C CA . THR A 1 187 ? -10.944 -6.244 -6.110 1.00 94.62 187 THR A CA 1
ATOM 1420 C C . THR A 1 187 ? -10.331 -7.580 -6.518 1.00 94.62 187 THR A C 1
ATOM 1422 O O . THR A 1 187 ? -10.447 -8.531 -5.756 1.00 94.62 187 THR A O 1
ATOM 1425 N N . ASP A 1 188 ? -9.636 -7.664 -7.653 1.00 94.25 188 ASP A N 1
ATOM 1426 C CA . ASP A 1 188 ? -8.887 -8.851 -8.081 1.00 94.25 188 ASP A CA 1
ATOM 1427 C C . ASP A 1 188 ? -7.797 -9.202 -7.056 1.00 94.25 188 ASP A C 1
ATOM 1429 O O . ASP A 1 188 ? -7.696 -10.360 -6.651 1.00 94.25 188 ASP A O 1
ATOM 1433 N N . VAL A 1 189 ? -7.031 -8.210 -6.577 1.00 93.31 189 VAL A N 1
ATOM 1434 C CA . VAL A 1 189 ? -6.001 -8.437 -5.548 1.00 93.31 189 VAL A CA 1
ATOM 1435 C C . VAL A 1 189 ? -6.624 -8.845 -4.216 1.00 93.31 189 VAL A C 1
ATOM 1437 O O . VAL A 1 189 ? -6.181 -9.814 -3.606 1.00 93.31 189 VAL A O 1
ATOM 1440 N N . MET A 1 190 ? -7.689 -8.166 -3.779 1.00 90.56 190 MET A N 1
ATOM 1441 C CA . MET A 1 190 ? -8.416 -8.545 -2.557 1.00 90.56 190 MET A CA 1
ATOM 1442 C C . MET A 1 190 ? -9.018 -9.953 -2.664 1.00 90.56 190 MET A C 1
ATOM 1444 O O . MET A 1 190 ? -9.117 -10.681 -1.678 1.00 90.56 190 MET A O 1
ATOM 1448 N N . ASN A 1 191 ? -9.373 -10.365 -3.881 1.00 90.75 191 ASN A N 1
ATOM 1449 C CA . ASN A 1 191 ? -9.800 -11.715 -4.205 1.00 90.75 191 ASN A CA 1
ATOM 1450 C C . ASN A 1 191 ? -8.626 -12.666 -4.478 1.00 90.75 191 ASN A C 1
ATOM 1452 O O . ASN A 1 191 ? -8.870 -13.754 -5.006 1.00 90.75 191 ASN A O 1
ATOM 1456 N N . GLY A 1 192 ? -7.390 -12.312 -4.114 1.00 85.94 192 GLY A N 1
ATOM 1457 C CA . GLY A 1 192 ? -6.182 -13.136 -4.235 1.00 85.94 192 GLY A CA 1
ATOM 1458 C C . GLY A 1 192 ? -5.974 -13.730 -5.626 1.00 85.94 192 GLY A C 1
ATOM 1459 O O . GLY A 1 192 ? -5.499 -14.857 -5.748 1.00 85.94 192 GLY A O 1
ATOM 1460 N N . MET A 1 193 ? -6.418 -13.019 -6.660 1.00 88.94 193 MET A N 1
ATOM 1461 C CA . MET A 1 193 ? -6.173 -13.401 -8.041 1.00 88.94 193 MET A CA 1
ATOM 1462 C C . MET A 1 193 ? -4.693 -13.188 -8.365 1.00 88.94 193 MET A C 1
ATOM 1464 O O . MET A 1 193 ? -4.043 -12.315 -7.794 1.00 88.94 193 MET A O 1
ATOM 1468 N N . ASP A 1 194 ? -4.173 -13.967 -9.311 1.00 86.88 194 ASP A N 1
ATOM 1469 C CA . ASP A 1 194 ? -2.786 -13.866 -9.781 1.00 86.88 194 ASP A CA 1
ATOM 1470 C C . ASP A 1 194 ? -2.634 -12.631 -10.691 1.00 86.88 194 ASP A C 1
ATOM 1472 O O . ASP A 1 194 ? -2.723 -12.708 -11.921 1.00 86.88 194 ASP A O 1
ATOM 1476 N N . VAL A 1 195 ? -2.567 -11.451 -10.066 1.00 92.06 195 VAL A N 1
ATOM 1477 C CA . VAL A 1 195 ? -2.518 -10.145 -10.729 1.00 92.06 195 VAL A CA 1
ATOM 1478 C C . VAL A 1 195 ? -1.456 -9.250 -10.101 1.00 92.06 195 VAL A C 1
ATOM 1480 O O . VAL A 1 195 ? -1.360 -9.120 -8.884 1.00 92.06 195 VAL A O 1
ATOM 1483 N N . GLY A 1 196 ? -0.691 -8.569 -10.951 1.00 93.12 196 GLY A N 1
ATOM 1484 C CA . GLY A 1 196 ? 0.426 -7.757 -10.484 1.00 93.12 196 GLY A CA 1
ATOM 1485 C C . GLY A 1 196 ? 1.608 -8.593 -10.001 1.00 93.12 196 GLY A C 1
ATOM 1486 O O . GLY A 1 196 ? 1.712 -9.781 -10.300 1.00 93.12 196 GLY A O 1
ATOM 1487 N N . THR A 1 197 ? 2.518 -7.939 -9.289 1.00 92.75 197 THR A N 1
ATOM 1488 C CA . THR A 1 197 ? 3.638 -8.589 -8.607 1.00 92.75 197 THR A CA 1
ATOM 1489 C C . THR A 1 197 ? 3.356 -8.615 -7.119 1.00 92.75 197 THR A C 1
ATOM 1491 O O . THR A 1 197 ? 3.251 -7.546 -6.511 1.00 92.75 197 THR A O 1
ATOM 1494 N N . PHE A 1 198 ? 3.257 -9.809 -6.541 1.00 93.31 198 PHE A N 1
ATOM 1495 C CA . PHE A 1 198 ? 3.122 -10.008 -5.102 1.00 93.31 198 PHE A CA 1
ATOM 1496 C C . PHE A 1 198 ? 4.501 -10.121 -4.454 1.00 93.31 198 PHE A C 1
ATOM 1498 O O . PHE A 1 198 ? 5.347 -10.874 -4.930 1.00 93.31 198 PHE A O 1
ATOM 1505 N N . PHE A 1 199 ? 4.735 -9.357 -3.391 1.00 90.81 199 PHE A N 1
ATOM 1506 C CA . PHE A 1 199 ? 5.988 -9.393 -2.650 1.00 90.81 199 PHE A CA 1
ATOM 1507 C C . PHE A 1 199 ? 5.820 -10.195 -1.365 1.00 90.81 199 PHE A C 1
ATOM 1509 O O . PHE A 1 199 ? 4.953 -9.885 -0.543 1.00 90.81 199 PHE A O 1
ATOM 1516 N N . THR A 1 200 ? 6.696 -11.174 -1.181 1.00 82.81 200 THR A N 1
ATOM 1517 C CA . THR A 1 200 ? 6.727 -12.082 -0.032 1.00 82.81 200 THR A CA 1
ATOM 1518 C C . THR A 1 200 ? 8.081 -12.013 0.652 1.00 82.81 200 THR A C 1
ATOM 1520 O O . THR A 1 200 ? 9.082 -11.640 0.044 1.00 82.81 200 THR A O 1
ATOM 1523 N N . LEU A 1 201 ? 8.125 -12.321 1.946 1.00 84.00 201 LEU A N 1
ATOM 1524 C CA . LEU A 1 201 ? 9.390 -12.461 2.657 1.00 84.00 201 LEU A CA 1
ATOM 1525 C C . LEU A 1 201 ? 9.908 -13.883 2.424 1.00 84.00 201 LEU A C 1
ATOM 1527 O O . LEU A 1 201 ? 9.169 -14.839 2.635 1.00 84.00 201 LEU A O 1
ATOM 1531 N N . GLU A 1 202 ? 11.164 -14.019 2.005 1.00 73.81 202 GLU A N 1
ATOM 1532 C CA . GLU A 1 202 ? 11.845 -15.307 1.907 1.00 73.81 202 GLU A CA 1
ATOM 1533 C C . GLU A 1 202 ? 11.936 -15.906 3.317 1.00 73.81 202 GLU A C 1
ATOM 1535 O O . GLU A 1 202 ? 12.695 -15.447 4.183 1.00 73.81 202 GLU A O 1
ATOM 1540 N N . GLU A 1 203 ? 11.138 -16.937 3.560 1.00 60.78 203 GLU A N 1
ATOM 1541 C CA . GLU A 1 203 ? 11.328 -17.830 4.688 1.00 60.78 203 GLU A CA 1
ATOM 1542 C C . GLU A 1 203 ? 12.386 -18.843 4.267 1.00 60.78 203 GLU A C 1
ATOM 1544 O O . GLU A 1 203 ? 12.097 -19.823 3.584 1.00 60.78 203 GLU A O 1
ATOM 1549 N N . LYS A 1 204 ? 13.647 -18.607 4.649 1.00 50.28 204 LYS A N 1
ATOM 1550 C CA . LYS A 1 204 ? 14.617 -19.700 4.635 1.00 50.28 204 LYS A CA 1
ATOM 1551 C C . LYS A 1 204 ? 14.084 -20.775 5.567 1.00 50.28 204 LYS A C 1
ATOM 1553 O O . LYS A 1 204 ? 14.157 -20.627 6.784 1.00 50.28 204 LYS A O 1
ATOM 1558 N N . ASN A 1 205 ? 13.569 -21.848 4.983 1.00 40.72 205 ASN A N 1
ATOM 1559 C CA . ASN A 1 205 ? 13.353 -23.097 5.682 1.00 40.72 205 ASN A CA 1
ATOM 1560 C C . ASN A 1 205 ? 14.721 -23.605 6.151 1.00 40.72 205 ASN A C 1
ATOM 1562 O O . ASN A 1 205 ? 15.379 -24.385 5.468 1.00 40.72 205 ASN A O 1
ATOM 1566 N N . GLU A 1 206 ? 15.163 -23.206 7.343 1.00 42.72 206 GLU A N 1
ATOM 1567 C CA . GLU A 1 206 ? 16.272 -23.892 8.022 1.00 42.72 206 GLU A CA 1
ATOM 1568 C C . GLU A 1 206 ? 15.913 -25.368 8.323 1.00 42.72 206 GLU A C 1
ATOM 1570 O O . GLU A 1 206 ? 16.790 -26.186 8.599 1.00 42.72 206 GLU A O 1
ATOM 1575 N N . ALA A 1 207 ? 14.639 -25.743 8.141 1.00 43.25 207 ALA A N 1
ATOM 1576 C CA . ALA A 1 207 ? 14.103 -27.101 8.176 1.00 43.25 207 ALA A CA 1
ATOM 1577 C C . ALA A 1 207 ? 14.313 -27.936 6.887 1.00 43.25 207 ALA A C 1
ATOM 1579 O O . ALA A 1 207 ? 13.912 -29.099 6.848 1.00 43.25 207 ALA A O 1
ATOM 1580 N N . GLU A 1 208 ? 14.963 -27.426 5.833 1.00 41.16 208 GLU A N 1
ATOM 1581 C CA . GLU A 1 208 ? 15.133 -28.192 4.578 1.00 41.16 208 GLU A CA 1
ATOM 1582 C C . GLU A 1 208 ? 16.115 -29.377 4.649 1.00 41.16 208 GLU A C 1
ATOM 1584 O O . GLU A 1 208 ? 16.314 -30.070 3.653 1.00 41.16 208 GLU A O 1
ATOM 1589 N N . ASN A 1 209 ? 16.682 -29.695 5.819 1.00 42.09 209 ASN A N 1
ATOM 1590 C CA . ASN A 1 209 ? 17.474 -30.919 5.990 1.00 42.09 209 ASN A CA 1
ATOM 1591 C C . ASN A 1 209 ? 16.775 -32.055 6.743 1.00 42.09 209 ASN A C 1
ATOM 1593 O O . ASN A 1 209 ? 17.377 -33.114 6.936 1.00 42.09 209 ASN A O 1
ATOM 1597 N N . GLN A 1 210 ? 15.510 -31.899 7.132 1.00 42.00 210 GLN A N 1
ATOM 1598 C CA . GLN A 1 210 ? 14.732 -33.021 7.642 1.00 42.00 210 GLN A CA 1
ATOM 1599 C C . GLN A 1 210 ? 13.246 -32.689 7.590 1.00 42.00 210 GLN A C 1
ATOM 1601 O O . GLN A 1 210 ? 12.720 -32.100 8.520 1.00 42.00 210 GLN A O 1
ATOM 1606 N N . LEU A 1 211 ? 12.576 -33.085 6.508 1.00 39.03 211 LEU A N 1
ATOM 1607 C CA . LEU A 1 211 ? 11.354 -33.895 6.533 1.00 39.03 211 LEU A CA 1
ATOM 1608 C C . LEU A 1 211 ? 10.771 -33.971 5.117 1.00 39.03 211 LEU A C 1
ATOM 1610 O O . LEU A 1 211 ? 10.521 -32.976 4.448 1.00 39.03 211 LEU A O 1
ATOM 1614 N N . ASP A 1 212 ? 10.545 -35.207 4.696 1.00 39.06 212 ASP A N 1
ATOM 1615 C CA . ASP A 1 212 ? 9.846 -35.648 3.494 1.00 39.06 212 ASP A CA 1
ATOM 1616 C C . ASP A 1 212 ? 8.343 -35.282 3.588 1.00 39.06 212 ASP A C 1
ATOM 1618 O O . ASP A 1 212 ? 7.466 -36.146 3.677 1.00 39.06 212 ASP A O 1
ATOM 1622 N N . ILE A 1 213 ? 8.025 -33.981 3.666 1.00 45.69 213 ILE A N 1
ATOM 1623 C CA . ILE A 1 213 ? 6.652 -33.471 3.587 1.00 45.69 213 ILE A CA 1
ATOM 1624 C C . ILE A 1 213 ? 6.322 -33.303 2.108 1.00 45.69 213 ILE A C 1
ATOM 1626 O O . ILE A 1 213 ? 6.676 -32.326 1.457 1.00 45.69 213 ILE A O 1
ATOM 1630 N N . ARG A 1 214 ? 5.658 -34.335 1.593 1.00 46.22 214 ARG A N 1
ATOM 1631 C CA . ARG A 1 214 ? 4.950 -34.406 0.311 1.00 46.22 214 ARG A CA 1
ATOM 1632 C C . ARG A 1 214 ? 4.520 -33.034 -0.231 1.00 46.22 214 ARG A C 1
ATOM 1634 O O . ARG A 1 214 ? 3.676 -32.386 0.373 1.00 46.22 214 ARG A O 1
ATOM 1641 N N . GLU A 1 215 ? 5.078 -32.689 -1.392 1.00 49.91 215 GLU A N 1
ATOM 1642 C CA . GLU A 1 215 ? 4.595 -31.794 -2.461 1.00 49.91 215 GLU A CA 1
ATOM 1643 C C . GLU A 1 215 ? 3.295 -30.993 -2.209 1.00 49.91 215 GLU A C 1
ATOM 1645 O O . GLU A 1 215 ? 2.322 -31.132 -2.949 1.00 49.91 215 GLU A O 1
ATOM 1650 N N . GLU A 1 216 ? 3.269 -30.090 -1.230 1.00 54.00 216 GLU A N 1
ATOM 1651 C CA . GLU A 1 216 ? 2.290 -28.999 -1.209 1.00 54.00 216 GLU A CA 1
ATOM 1652 C C . GLU A 1 216 ? 3.034 -27.665 -1.198 1.00 54.00 216 GLU A C 1
ATOM 1654 O O . GLU A 1 216 ? 3.673 -27.287 -0.222 1.00 54.00 216 GLU A O 1
ATOM 1659 N N . THR A 1 217 ? 2.996 -26.955 -2.328 1.00 64.44 217 THR A N 1
ATOM 1660 C CA . THR A 1 217 ? 3.636 -25.639 -2.473 1.00 64.44 217 THR A CA 1
ATOM 1661 C C . THR A 1 217 ? 2.995 -24.631 -1.512 1.00 64.44 217 THR A C 1
ATOM 1663 O O . THR A 1 217 ? 1.786 -24.684 -1.290 1.00 64.44 217 THR A O 1
ATOM 1666 N N . ILE A 1 218 ? 3.756 -23.640 -1.030 1.00 59.06 218 ILE A N 1
ATOM 1667 C CA . ILE A 1 218 ? 3.278 -22.516 -0.192 1.00 59.06 218 ILE A CA 1
ATOM 1668 C C . ILE A 1 218 ? 1.963 -21.911 -0.731 1.00 59.06 218 ILE A C 1
ATOM 1670 O O . ILE A 1 218 ? 1.019 -21.663 0.020 1.00 59.06 218 ILE A O 1
ATOM 1674 N N . LYS A 1 219 ? 1.837 -21.787 -2.061 1.00 53.12 219 LYS A N 1
ATOM 1675 C CA . LYS A 1 219 ? 0.617 -21.334 -2.755 1.00 53.12 219 LYS A CA 1
ATOM 1676 C C . LYS A 1 219 ? -0.621 -22.185 -2.441 1.00 53.12 219 LYS A C 1
ATOM 1678 O O . LYS A 1 219 ? -1.713 -21.647 -2.269 1.00 53.12 219 LYS A O 1
ATOM 1683 N N . GLN A 1 220 ? -0.479 -23.506 -2.354 1.00 66.25 220 GLN A N 1
ATO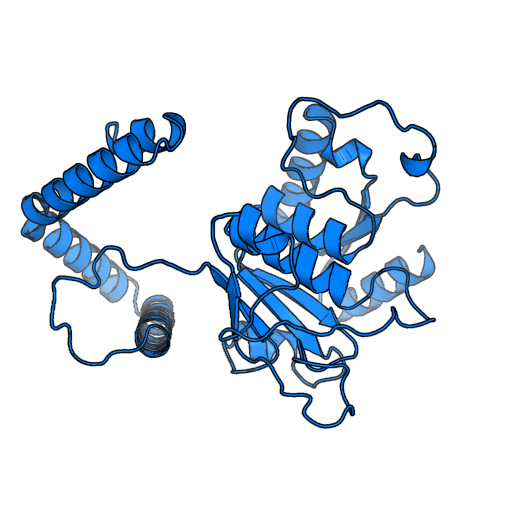M 1684 C CA . GLN A 1 220 ? -1.580 -24.419 -2.034 1.00 66.25 220 GLN A CA 1
ATOM 1685 C C . GLN A 1 220 ? -1.994 -24.298 -0.567 1.00 66.25 220 GLN A C 1
ATOM 1687 O O . GLN A 1 220 ? -3.190 -24.282 -0.277 1.00 66.25 220 GLN A O 1
ATOM 1692 N N . ILE A 1 221 ? -1.026 -24.136 0.339 1.00 72.44 221 ILE A N 1
ATOM 1693 C CA . ILE A 1 221 ? -1.284 -23.915 1.767 1.00 72.44 221 ILE A CA 1
ATOM 1694 C C . ILE A 1 221 ? -2.058 -22.604 1.960 1.00 72.44 221 ILE A C 1
ATOM 1696 O O . ILE A 1 221 ? -3.115 -22.601 2.592 1.00 72.44 221 ILE A O 1
ATOM 1700 N N . ALA A 1 222 ? -1.604 -21.516 1.331 1.00 67.56 222 ALA A N 1
ATOM 1701 C CA . ALA A 1 222 ? -2.277 -20.219 1.379 1.00 67.56 222 ALA A CA 1
ATOM 1702 C C . ALA A 1 222 ? -3.699 -20.272 0.787 1.00 67.56 222 ALA A C 1
ATOM 1704 O O . ALA A 1 222 ? -4.640 -19.715 1.356 1.00 67.56 222 ALA A O 1
ATOM 1705 N N . THR A 1 223 ? -3.882 -20.997 -0.323 1.00 70.31 223 THR A N 1
ATOM 1706 C CA . THR A 1 223 ? -5.198 -21.166 -0.964 1.00 70.31 223 THR A CA 1
ATOM 1707 C C . THR A 1 223 ? -6.165 -21.919 -0.048 1.00 70.31 223 THR A C 1
ATOM 1709 O O . THR A 1 223 ? -7.279 -21.451 0.189 1.00 70.31 223 THR A O 1
ATOM 1712 N N . LYS A 1 224 ? -5.725 -23.033 0.550 1.00 75.19 224 LYS A N 1
ATOM 1713 C CA . LYS A 1 224 ? -6.538 -23.815 1.494 1.00 75.19 224 LYS A CA 1
ATOM 1714 C C . LYS A 1 224 ? -6.884 -23.018 2.751 1.00 75.19 224 LYS A C 1
ATOM 1716 O O . LYS A 1 224 ? -8.031 -23.052 3.194 1.00 75.19 224 LYS A O 1
ATOM 1721 N N . ALA A 1 225 ? -5.923 -22.279 3.310 1.00 77.12 225 ALA A N 1
ATOM 1722 C CA . ALA A 1 225 ? -6.152 -21.429 4.478 1.00 77.12 225 ALA A CA 1
ATOM 1723 C C . ALA A 1 225 ? -7.226 -20.366 4.196 1.00 77.12 225 ALA A C 1
ATOM 1725 O O . ALA A 1 225 ? -8.126 -20.138 5.009 1.00 77.12 225 ALA A O 1
ATOM 1726 N N . ARG A 1 226 ? -7.188 -19.766 3.003 1.00 75.38 226 ARG A N 1
ATOM 1727 C CA . ARG A 1 226 ? -8.185 -18.792 2.564 1.00 75.38 226 ARG A CA 1
ATOM 1728 C C . ARG A 1 226 ? -9.572 -19.404 2.382 1.00 75.38 226 ARG A C 1
ATOM 1730 O O . ARG A 1 226 ? -10.546 -18.837 2.877 1.00 75.38 226 ARG A O 1
ATOM 1737 N N . GLU A 1 227 ? -9.677 -20.533 1.686 1.00 81.19 227 GLU A N 1
ATOM 1738 C CA . GLU A 1 227 ? -10.952 -21.240 1.504 1.00 81.19 227 GLU A CA 1
ATOM 1739 C C . GLU A 1 227 ? -11.573 -21.609 2.856 1.00 81.19 227 GLU A C 1
ATOM 1741 O O . GLU A 1 227 ? -12.768 -21.389 3.070 1.00 81.19 227 GLU A O 1
ATOM 1746 N N . ALA A 1 228 ? -10.750 -22.074 3.801 1.00 80.25 228 ALA A N 1
ATOM 1747 C CA . ALA A 1 228 ? -11.195 -22.388 5.152 1.00 80.25 228 ALA A CA 1
ATOM 1748 C C . ALA A 1 228 ? -11.694 -21.140 5.898 1.00 80.25 228 ALA A C 1
ATOM 1750 O O . ALA A 1 228 ? -12.738 -21.198 6.543 1.00 80.25 228 ALA A O 1
ATOM 1751 N N . SER A 1 229 ? -10.997 -20.004 5.778 1.00 77.88 229 SER A N 1
ATOM 1752 C CA . SER A 1 229 ? -11.392 -18.731 6.401 1.00 77.88 229 SER A CA 1
ATOM 1753 C C . SER A 1 229 ? -12.743 -18.220 5.880 1.00 77.88 229 SER A C 1
ATOM 1755 O O . SER A 1 229 ? -13.630 -17.867 6.662 1.00 77.88 229 SER A O 1
ATOM 1757 N N . ILE A 1 230 ? -12.957 -18.265 4.561 1.00 79.12 230 ILE A N 1
ATOM 1758 C CA . ILE A 1 230 ? -14.235 -17.886 3.934 1.00 79.12 230 ILE A CA 1
ATOM 1759 C C . ILE A 1 230 ? -15.365 -18.812 4.409 1.00 79.12 230 ILE A C 1
ATOM 1761 O O . ILE A 1 230 ? -16.464 -18.352 4.743 1.00 79.12 230 ILE A O 1
ATOM 1765 N N . LEU A 1 231 ? -15.097 -20.118 4.475 1.00 82.81 231 LEU A N 1
ATOM 1766 C CA . LEU A 1 231 ? -16.061 -21.109 4.940 1.00 8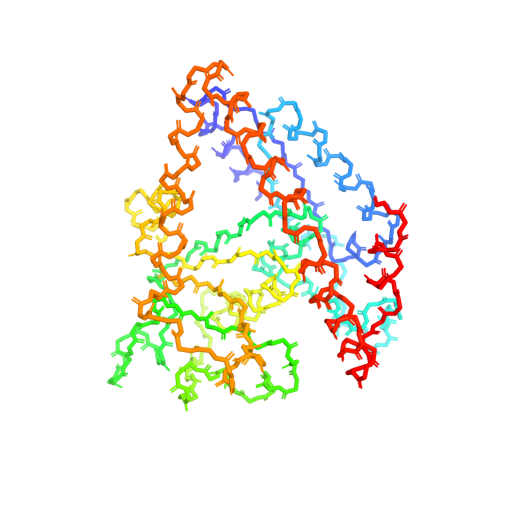2.81 231 LEU A CA 1
ATOM 1767 C C . LEU A 1 231 ? -16.404 -20.906 6.422 1.00 82.81 231 LEU A C 1
ATOM 1769 O O . LEU A 1 231 ? -17.577 -20.918 6.783 1.00 82.81 231 LEU A O 1
ATOM 1773 N N . LEU A 1 232 ? -15.416 -20.625 7.273 1.00 80.69 232 LEU A N 1
ATOM 1774 C CA . LEU A 1 232 ? -15.610 -20.294 8.688 1.00 80.69 232 LEU A CA 1
ATOM 1775 C C . LEU A 1 232 ? -16.470 -19.040 8.875 1.00 80.69 232 LEU A C 1
ATOM 1777 O O . LEU A 1 232 ? -17.399 -19.047 9.683 1.00 80.69 232 LEU A O 1
ATOM 1781 N N . ASN A 1 233 ? -16.207 -17.980 8.109 1.00 77.19 233 ASN A N 1
ATOM 1782 C CA . ASN A 1 233 ? -16.936 -16.719 8.238 1.00 77.19 233 ASN A CA 1
ATOM 1783 C C . ASN A 1 233 ? -18.401 -16.834 7.772 1.00 77.19 233 ASN A C 1
ATOM 1785 O O . ASN A 1 233 ? -19.294 -16.211 8.343 1.00 77.19 233 ASN A O 1
ATOM 1789 N N . SER A 1 234 ? -18.661 -17.681 6.772 1.00 82.50 234 SER A N 1
ATOM 1790 C CA . SER A 1 234 ? -20.012 -17.967 6.260 1.00 82.50 234 SER A CA 1
ATOM 1791 C C . SER A 1 234 ? -20.761 -19.075 7.021 1.00 82.50 234 SER A C 1
ATOM 1793 O O . SER A 1 234 ? -21.948 -19.293 6.775 1.00 82.50 234 SER A O 1
ATOM 1795 N N . SER A 1 235 ? -20.103 -19.759 7.963 1.00 86.75 235 SER A N 1
ATOM 1796 C CA . SER A 1 235 ? -20.690 -20.841 8.765 1.00 86.75 235 SER A CA 1
ATOM 1797 C C . SER A 1 235 ? -21.585 -20.333 9.902 1.00 86.75 235 SER A C 1
ATOM 1799 O O . SER A 1 235 ? -21.572 -19.157 10.267 1.00 86.75 235 SER A O 1
ATOM 1801 N N . THR A 1 236 ? -22.370 -21.228 10.508 1.00 91.88 236 THR A N 1
ATOM 1802 C CA . THR A 1 236 ? -23.190 -20.892 11.683 1.00 91.88 236 THR A CA 1
ATOM 1803 C C . THR A 1 236 ? -22.315 -20.604 12.915 1.00 91.88 236 THR A C 1
ATOM 1805 O O . THR A 1 236 ? -21.190 -21.103 13.003 1.00 91.88 236 THR A O 1
ATOM 1808 N N . PRO A 1 237 ? -22.809 -19.830 13.903 1.00 86.38 237 PRO A N 1
ATOM 1809 C CA . PRO A 1 237 ? -22.087 -19.600 15.158 1.00 86.38 237 PRO A CA 1
ATOM 1810 C C . PRO A 1 237 ? -21.657 -20.892 15.869 1.00 86.38 237 PRO A C 1
ATOM 1812 O O . PRO A 1 237 ? -20.544 -20.960 16.379 1.00 86.38 237 PRO A O 1
ATOM 1815 N N . GLU A 1 238 ? -22.500 -21.926 15.843 1.00 87.88 238 GLU A N 1
ATOM 1816 C CA . GLU A 1 238 ? -22.218 -23.246 16.429 1.00 87.88 238 GLU A CA 1
ATOM 1817 C C . GLU A 1 238 ? -21.078 -23.971 15.703 1.00 87.88 238 GLU A C 1
ATOM 1819 O O . GLU A 1 238 ? -20.188 -24.526 16.341 1.00 87.88 238 GLU A O 1
ATOM 1824 N N . ALA A 1 239 ? -21.054 -23.928 14.368 1.00 81.75 239 ALA A N 1
ATOM 1825 C CA . ALA A 1 239 ? -19.975 -24.522 13.584 1.00 81.75 239 ALA A CA 1
ATOM 1826 C C . ALA A 1 239 ? -18.635 -23.800 13.809 1.00 81.75 239 ALA A C 1
ATOM 1828 O O . ALA A 1 239 ? -17.596 -24.455 13.879 1.00 81.75 239 ALA A O 1
ATOM 1829 N N . ARG A 1 240 ? -18.654 -22.470 13.982 1.00 86.25 240 ARG A N 1
ATOM 1830 C CA . ARG A 1 240 ? -17.455 -21.702 14.359 1.00 86.25 240 ARG A CA 1
ATOM 1831 C C . ARG A 1 240 ? -16.956 -22.066 15.756 1.00 86.25 240 ARG A C 1
ATOM 1833 O O . ARG A 1 240 ? -15.759 -22.264 15.917 1.00 86.25 240 ARG A O 1
ATOM 1840 N N . ALA A 1 241 ? -17.856 -22.181 16.734 1.00 84.56 241 ALA A N 1
ATOM 1841 C CA . ALA A 1 241 ? -17.500 -22.588 18.093 1.00 84.56 241 ALA A CA 1
ATOM 1842 C C . ALA A 1 241 ? -16.853 -23.982 18.100 1.00 84.56 241 ALA A C 1
ATOM 1844 O O . ALA A 1 241 ? -15.735 -24.129 18.578 1.00 84.56 241 ALA A O 1
ATOM 1845 N N . ASN A 1 242 ? -17.473 -24.958 17.430 1.00 86.88 242 ASN A N 1
ATOM 1846 C CA . ASN A 1 242 ? -16.921 -26.311 17.313 1.00 86.88 242 ASN A CA 1
ATOM 1847 C C . ASN A 1 242 ? -15.545 -26.342 16.629 1.00 86.88 242 ASN A C 1
ATOM 1849 O O . ASN A 1 242 ? -14.701 -27.159 16.983 1.00 86.88 242 ASN A O 1
ATOM 1853 N N . ALA A 1 243 ? -15.308 -25.479 15.636 1.00 84.12 243 ALA A N 1
ATOM 1854 C CA . ALA A 1 243 ? -14.006 -25.387 14.982 1.00 84.12 243 ALA A CA 1
ATOM 1855 C C . ALA A 1 243 ? -12.925 -24.830 15.924 1.00 84.12 243 ALA A C 1
ATOM 1857 O O . ALA A 1 243 ? -11.799 -25.326 15.910 1.00 84.12 243 ALA A O 1
ATOM 1858 N N . ILE A 1 244 ? -13.269 -23.837 16.751 1.00 84.75 244 ILE A N 1
ATOM 1859 C CA . ILE A 1 244 ? -12.375 -23.279 17.775 1.00 84.75 244 ILE A CA 1
ATOM 1860 C C . ILE A 1 244 ? -12.074 -24.329 18.846 1.00 84.75 244 ILE A C 1
ATOM 1862 O O . ILE A 1 244 ? -10.906 -24.543 19.158 1.00 84.75 244 ILE A O 1
ATOM 1866 N N . ASP A 1 245 ? -13.093 -25.029 19.345 1.00 87.75 245 ASP A N 1
ATOM 1867 C CA . ASP A 1 245 ? -12.924 -26.088 20.345 1.00 87.75 245 ASP A CA 1
ATOM 1868 C C . ASP A 1 245 ? -12.046 -27.222 19.800 1.00 87.75 245 ASP A C 1
ATOM 1870 O O . ASP A 1 245 ? -11.119 -27.681 20.461 1.00 87.75 245 ASP A O 1
ATOM 1874 N N . HIS A 1 246 ? -12.256 -27.614 18.540 1.00 87.50 246 HIS A N 1
ATOM 1875 C CA . HIS A 1 246 ? -11.430 -28.630 17.895 1.00 87.50 246 HIS A CA 1
ATOM 1876 C C . HIS A 1 246 ? -9.972 -28.188 17.702 1.00 87.50 246 HIS A C 1
ATOM 1878 O O . HIS A 1 246 ? -9.055 -29.008 17.805 1.00 87.50 246 HIS A O 1
ATOM 1884 N N . LEU A 1 247 ? -9.742 -26.905 17.406 1.00 85.50 247 LEU A N 1
ATOM 1885 C CA . LEU A 1 247 ? -8.395 -26.347 17.321 1.00 85.50 247 LEU A CA 1
ATOM 1886 C C . LEU A 1 247 ? -7.727 -26.332 18.701 1.00 85.50 247 LEU A C 1
ATOM 1888 O O . LEU A 1 247 ? -6.578 -26.751 18.811 1.00 85.50 247 LEU A O 1
ATOM 1892 N N . ALA A 1 248 ? -8.450 -25.918 19.744 1.00 85.69 248 ALA A N 1
ATOM 1893 C CA . ALA A 1 248 ? -7.967 -25.926 21.121 1.00 85.69 248 ALA A CA 1
ATOM 1894 C C . ALA A 1 248 ? -7.595 -27.345 21.582 1.00 85.69 248 ALA A C 1
ATOM 1896 O O . ALA A 1 248 ? -6.494 -27.554 22.088 1.00 85.69 248 ALA A O 1
ATOM 1897 N N . ASP A 1 249 ? -8.447 -28.338 21.312 1.00 89.00 249 ASP A N 1
ATOM 1898 C CA . ASP A 1 249 ? -8.171 -29.748 21.608 1.00 89.00 249 ASP A CA 1
ATOM 1899 C C . ASP A 1 249 ? -6.916 -30.255 20.886 1.00 89.00 249 ASP A C 1
ATOM 1901 O O . ASP A 1 249 ? -6.126 -31.013 21.452 1.00 89.00 249 ASP A O 1
ATOM 1905 N N . LYS A 1 250 ? -6.708 -29.846 19.628 1.00 86.75 250 LYS A N 1
ATOM 1906 C CA . LYS A 1 250 ? -5.496 -30.199 18.880 1.00 86.75 250 LYS A CA 1
ATOM 1907 C C . LYS A 1 250 ? -4.247 -29.545 19.460 1.00 86.75 250 LYS A C 1
ATOM 1909 O O . LYS A 1 250 ? -3.232 -30.227 19.556 1.00 86.75 250 LYS A O 1
ATOM 1914 N N . LEU A 1 251 ? -4.319 -28.272 19.843 1.00 81.62 251 LEU A N 1
ATOM 1915 C CA . LEU A 1 251 ? -3.198 -27.568 20.468 1.00 81.62 251 LEU A CA 1
ATOM 1916 C C . LEU A 1 251 ? -2.812 -28.226 21.794 1.00 81.62 251 LEU A C 1
ATOM 1918 O O . LEU A 1 251 ? -1.642 -28.522 21.993 1.00 81.62 251 LEU A O 1
ATOM 1922 N N . LEU A 1 252 ? -3.791 -28.559 22.640 1.00 84.69 252 LEU A N 1
ATOM 1923 C CA . LEU A 1 252 ? -3.554 -29.275 23.899 1.00 84.69 252 LEU A CA 1
ATOM 1924 C C . LEU A 1 252 ? -2.979 -30.675 23.669 1.00 84.69 252 LEU A C 1
ATOM 1926 O O . LEU A 1 252 ? -2.074 -31.116 24.368 1.00 84.69 252 LEU A O 1
ATOM 1930 N N . LYS A 1 253 ? -3.479 -31.395 22.660 1.00 89.81 253 LYS A N 1
ATOM 1931 C CA . LYS A 1 253 ? -2.992 -32.742 22.342 1.00 89.81 253 LYS A CA 1
ATOM 1932 C C . LYS A 1 253 ? -1.533 -32.759 21.871 1.00 89.81 253 LYS A C 1
ATOM 1934 O O . LYS A 1 253 ? -0.859 -33.768 22.064 1.00 89.81 253 LYS A O 1
ATOM 1939 N N . HIS A 1 254 ? -1.079 -31.686 21.230 1.00 88.19 254 HIS A N 1
ATOM 1940 C CA . HIS A 1 254 ? 0.272 -31.548 20.681 1.00 88.19 254 HIS A CA 1
ATOM 1941 C C . HIS A 1 254 ? 1.132 -30.542 21.466 1.00 88.19 254 HIS A C 1
ATOM 1943 O O . HIS A 1 254 ? 2.174 -30.121 20.975 1.00 88.19 254 HIS A O 1
ATOM 1949 N N . GLU A 1 255 ? 0.728 -30.173 22.684 1.00 84.25 255 GLU A N 1
ATOM 1950 C CA . GLU A 1 255 ? 1.386 -29.146 23.502 1.00 84.25 255 GLU A CA 1
ATOM 1951 C C . GLU A 1 255 ? 2.880 -29.434 23.711 1.00 84.25 255 GLU A C 1
ATOM 1953 O O . GLU A 1 255 ? 3.715 -28.582 23.422 1.00 84.25 255 GLU A O 1
ATOM 1958 N N . ASP A 1 256 ? 3.227 -30.660 24.114 1.00 79.56 256 ASP A N 1
ATOM 1959 C CA . ASP A 1 256 ? 4.620 -31.064 24.356 1.00 79.56 256 ASP A CA 1
ATOM 1960 C C . ASP A 1 256 ? 5.499 -30.962 23.095 1.00 79.56 256 ASP A C 1
ATOM 1962 O O . ASP A 1 256 ? 6.689 -30.659 23.177 1.00 79.56 256 ASP A O 1
ATOM 1966 N N . GLU A 1 257 ? 4.922 -31.231 21.922 1.00 81.75 257 GLU A N 1
ATOM 1967 C CA . GLU A 1 257 ? 5.603 -31.140 20.627 1.00 81.75 257 GLU A CA 1
ATOM 1968 C C . GLU A 1 257 ? 5.813 -29.671 20.241 1.00 81.75 257 GLU A C 1
ATOM 1970 O O . GLU A 1 257 ? 6.927 -29.278 19.906 1.00 81.75 257 GLU A O 1
ATOM 1975 N N . ILE A 1 258 ? 4.776 -28.842 20.394 1.00 76.50 258 ILE A N 1
ATOM 1976 C CA . ILE A 1 258 ? 4.819 -27.404 20.104 1.00 76.50 258 ILE A CA 1
ATOM 1977 C C . ILE A 1 258 ? 5.823 -26.691 21.016 1.00 76.50 258 ILE A C 1
ATOM 1979 O O . ILE A 1 258 ? 6.640 -25.910 20.536 1.00 76.50 258 ILE A O 1
ATOM 1983 N N . ILE A 1 259 ? 5.798 -26.962 22.324 1.00 78.75 259 ILE A N 1
ATOM 1984 C CA . ILE A 1 259 ? 6.731 -26.354 23.283 1.00 78.75 259 ILE A CA 1
ATOM 1985 C C . ILE A 1 259 ? 8.166 -26.760 22.955 1.00 78.75 259 ILE A C 1
ATOM 1987 O O . ILE A 1 259 ? 9.063 -25.919 22.969 1.00 78.75 259 ILE A O 1
ATOM 1991 N N . ARG A 1 260 ? 8.393 -28.034 22.626 1.00 79.06 260 ARG A N 1
ATOM 1992 C CA . ARG A 1 260 ? 9.722 -28.531 22.273 1.00 79.06 260 ARG A CA 1
ATOM 1993 C C . ARG A 1 260 ? 10.280 -27.857 21.020 1.00 79.06 260 ARG A C 1
ATOM 1995 O O . ARG A 1 260 ? 11.450 -27.483 21.033 1.00 79.06 260 ARG A O 1
ATOM 2002 N N . GLU A 1 261 ? 9.479 -27.711 19.970 1.00 75.69 261 GLU A N 1
ATOM 2003 C CA . GLU A 1 261 ? 9.905 -27.009 18.753 1.00 75.69 261 GLU A CA 1
ATOM 2004 C C . GLU A 1 261 ? 10.124 -25.513 19.029 1.00 75.69 261 GLU A C 1
ATOM 2006 O O . GLU A 1 261 ? 11.182 -24.985 18.698 1.00 75.69 261 GLU A O 1
ATOM 2011 N N . ASN A 1 262 ? 9.235 -24.858 19.787 1.00 74.19 262 ASN A N 1
ATOM 2012 C CA . ASN A 1 262 ? 9.422 -23.464 20.208 1.00 74.19 262 ASN A CA 1
ATOM 2013 C C . ASN A 1 262 ? 10.719 -23.259 21.014 1.00 74.19 262 ASN A C 1
ATOM 2015 O O . ASN A 1 262 ? 11.407 -22.253 20.850 1.00 74.19 262 ASN A O 1
ATOM 2019 N N . GLU A 1 263 ? 11.088 -24.194 21.896 1.00 76.38 263 GLU A N 1
ATOM 2020 C CA . GLU A 1 263 ? 12.359 -24.137 22.630 1.00 76.38 263 GLU A CA 1
ATOM 2021 C C . GLU A 1 263 ? 13.579 -24.262 21.708 1.00 76.38 263 GLU A C 1
ATOM 2023 O O . GLU A 1 263 ? 14.634 -23.687 21.996 1.00 76.38 263 GLU A O 1
ATOM 2028 N N . ILE A 1 264 ? 13.466 -25.048 20.636 1.00 75.06 264 ILE A N 1
ATOM 2029 C CA . ILE A 1 264 ? 14.514 -25.189 19.623 1.00 75.06 264 ILE A CA 1
ATOM 2030 C C . ILE A 1 264 ? 14.632 -23.881 18.836 1.00 75.06 264 ILE A C 1
ATOM 2032 O O . ILE A 1 264 ? 15.743 -23.357 18.724 1.00 75.06 264 ILE A O 1
ATOM 2036 N N . ASP A 1 265 ? 13.510 -23.308 18.404 1.00 70.19 265 ASP A N 1
ATOM 2037 C CA . ASP A 1 265 ? 13.448 -22.034 17.682 1.00 70.19 265 ASP A CA 1
ATOM 2038 C C . ASP A 1 265 ? 14.026 -20.877 18.508 1.00 70.19 265 ASP A C 1
ATOM 2040 O O . ASP A 1 265 ? 14.821 -20.083 18.003 1.00 70.19 265 ASP A O 1
ATOM 2044 N N . ILE A 1 266 ? 13.708 -20.807 19.808 1.00 73.12 266 ILE A N 1
ATOM 2045 C CA . ILE A 1 266 ? 14.273 -19.798 20.721 1.00 73.12 266 ILE A CA 1
ATOM 2046 C C . ILE A 1 266 ? 15.797 -19.942 20.806 1.00 73.12 266 ILE A C 1
ATOM 2048 O O . ILE A 1 266 ? 16.516 -18.951 20.674 1.00 73.12 266 ILE A O 1
ATOM 2052 N N . LYS A 1 267 ? 16.315 -21.165 20.975 1.00 74.62 267 LYS A N 1
ATOM 2053 C CA . LYS A 1 267 ? 17.768 -21.413 21.043 1.00 74.62 267 LYS A CA 1
ATOM 2054 C C . LYS A 1 267 ? 18.474 -21.063 19.732 1.00 74.62 267 LYS A C 1
ATOM 2056 O O . LYS A 1 267 ? 19.598 -20.559 19.759 1.00 74.62 267 LYS A O 1
ATOM 2061 N N . GLN A 1 268 ? 17.837 -21.317 18.591 1.00 72.19 268 GLN A N 1
ATOM 2062 C CA . GLN A 1 268 ? 18.358 -20.934 17.277 1.00 72.19 268 GLN A CA 1
ATOM 2063 C C . GLN A 1 268 ? 18.353 -19.409 17.093 1.00 72.19 268 GLN A C 1
ATOM 2065 O O . GLN A 1 268 ? 19.357 -18.844 16.656 1.00 72.19 268 GLN A O 1
ATOM 2070 N N . ALA A 1 269 ? 17.285 -18.724 17.512 1.00 65.81 269 ALA A N 1
ATOM 2071 C CA . ALA A 1 269 ? 17.182 -17.266 17.472 1.00 65.81 269 ALA A CA 1
ATOM 2072 C C . ALA A 1 269 ? 18.226 -16.571 18.369 1.00 65.81 269 ALA A C 1
ATOM 2074 O O . ALA A 1 269 ? 18.827 -15.572 17.960 1.00 65.81 269 ALA A O 1
ATOM 2075 N N . GLU A 1 270 ? 18.492 -17.122 19.560 1.00 71.38 270 GLU A N 1
ATOM 2076 C CA . GLU A 1 270 ? 19.570 -16.675 20.453 1.00 71.38 270 GLU A CA 1
ATOM 2077 C C . GLU A 1 270 ? 20.951 -16.848 19.802 1.00 71.38 270 GLU A C 1
ATOM 2079 O O . GLU A 1 270 ? 21.771 -15.927 19.828 1.00 71.38 270 GLU A O 1
ATOM 2084 N N . ALA A 1 271 ? 21.203 -17.999 19.168 1.00 69.94 271 ALA A N 1
ATOM 2085 C CA . ALA A 1 271 ? 22.460 -18.277 18.472 1.00 69.94 271 ALA A CA 1
ATOM 2086 C C . ALA A 1 271 ? 22.679 -17.377 17.239 1.00 69.94 271 ALA A C 1
ATOM 2088 O O . ALA A 1 271 ? 23.821 -17.043 16.919 1.00 69.94 271 ALA A O 1
ATOM 2089 N N . ALA A 1 272 ? 21.599 -16.947 16.579 1.00 72.56 272 ALA A N 1
ATOM 2090 C CA . ALA A 1 272 ? 21.617 -16.024 15.443 1.00 72.56 272 ALA A CA 1
ATOM 2091 C C . ALA A 1 272 ? 21.716 -14.535 15.845 1.00 72.56 272 ALA A C 1
ATOM 2093 O O . ALA A 1 272 ? 21.786 -13.666 14.974 1.00 72.56 272 ALA A O 1
ATOM 2094 N N . GLY A 1 273 ? 21.736 -14.217 17.146 1.00 60.66 273 GLY A N 1
ATOM 2095 C CA . GLY A 1 273 ? 21.897 -12.850 17.648 1.00 60.66 273 GLY A CA 1
ATOM 2096 C C . GLY A 1 273 ? 20.660 -11.957 17.490 1.00 60.66 273 GLY A C 1
ATOM 2097 O O . GLY A 1 273 ? 20.802 -10.732 17.445 1.00 60.66 273 GLY A O 1
ATOM 2098 N N . MET A 1 274 ? 19.453 -12.532 17.395 1.00 53.09 274 MET A N 1
ATOM 2099 C CA . MET A 1 274 ? 18.209 -11.752 17.355 1.00 53.09 274 MET A CA 1
ATOM 2100 C C . MET A 1 274 ? 17.945 -11.043 18.697 1.00 53.09 274 MET A C 1
ATOM 2102 O O . MET A 1 274 ? 18.218 -11.574 19.772 1.00 53.09 274 MET A O 1
ATOM 2106 N N . PHE A 1 275 ? 17.422 -9.812 18.641 1.00 49.34 275 PHE A N 1
ATOM 2107 C CA . PHE A 1 275 ? 17.192 -8.973 19.823 1.00 49.34 275 PHE A CA 1
ATOM 2108 C C . PHE A 1 275 ? 16.235 -9.620 20.844 1.00 49.34 275 PHE A C 1
ATOM 2110 O O . PHE A 1 275 ? 15.148 -10.087 20.510 1.00 49.34 275 PHE A O 1
ATOM 2117 N N . ILE A 1 276 ? 16.616 -9.510 22.122 1.00 49.44 276 ILE A N 1
ATOM 2118 C CA . ILE A 1 276 ? 15.964 -10.081 23.317 1.00 49.44 276 ILE A CA 1
ATOM 2119 C C . ILE A 1 276 ? 14.464 -9.724 23.444 1.00 49.44 276 ILE A C 1
ATOM 2121 O O . ILE A 1 276 ? 13.703 -10.480 24.044 1.00 49.44 276 ILE A O 1
ATOM 2125 N N . SER A 1 277 ? 13.990 -8.626 22.837 1.00 47.81 277 SER A N 1
ATOM 2126 C CA . SER A 1 277 ? 12.585 -8.197 22.960 1.00 47.81 277 SER A CA 1
ATOM 2127 C C . SER A 1 277 ? 11.574 -9.102 22.243 1.00 47.81 277 SER A C 1
ATOM 2129 O O . SER A 1 277 ? 10.384 -9.000 22.525 1.00 47.81 277 SER A O 1
ATOM 2131 N N . LEU A 1 278 ? 12.016 -9.959 21.315 1.00 47.12 278 LEU A N 1
ATOM 2132 C CA . LEU A 1 278 ? 11.171 -10.972 20.661 1.00 47.12 278 LEU A CA 1
ATOM 2133 C C . LEU A 1 278 ? 1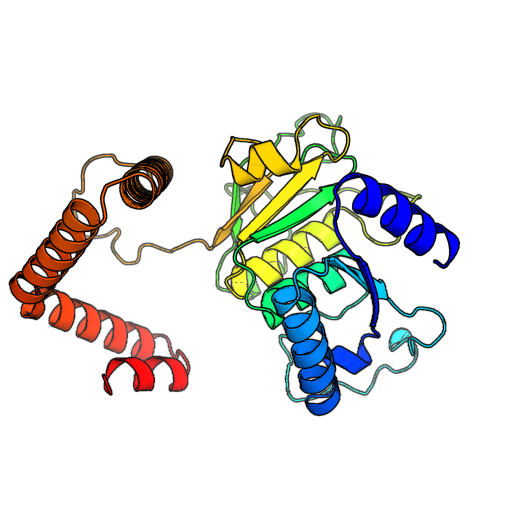1.112 -12.290 21.450 1.00 47.12 278 LEU A C 1
ATOM 2135 O O . LEU A 1 278 ? 10.158 -13.046 21.301 1.00 47.12 278 LEU A O 1
ATOM 2139 N N . ILE A 1 279 ? 12.091 -12.536 22.325 1.00 46.41 279 ILE A N 1
ATOM 2140 C CA . ILE A 1 279 ? 12.215 -13.772 23.111 1.00 46.41 279 ILE A CA 1
ATOM 2141 C C . ILE A 1 279 ? 11.358 -13.696 24.387 1.00 46.41 279 ILE A C 1
ATOM 2143 O O . ILE A 1 279 ? 10.711 -14.669 24.767 1.00 46.41 279 ILE A O 1
ATOM 2147 N N . GLU A 1 280 ? 11.269 -12.523 25.026 1.00 43.62 280 GLU A N 1
ATOM 2148 C CA . GLU A 1 280 ? 10.526 -12.368 26.289 1.00 43.62 280 GLU A CA 1
ATOM 2149 C C . GLU A 1 280 ? 8.995 -12.499 26.158 1.00 43.62 280 GLU A C 1
ATOM 2151 O O . GLU A 1 280 ? 8.328 -12.771 27.159 1.00 43.62 280 GLU A O 1
ATOM 2156 N N . PHE A 1 281 ? 8.421 -12.345 24.958 1.00 45.44 281 PHE A N 1
ATOM 2157 C CA . PHE A 1 281 ? 6.967 -12.453 24.764 1.00 45.44 281 PHE A CA 1
ATOM 2158 C C . PHE A 1 281 ? 6.472 -13.911 24.761 1.00 45.44 281 PHE A C 1
ATOM 2160 O O . PHE A 1 281 ? 5.336 -14.161 25.150 1.00 45.44 281 PHE A O 1
ATOM 2167 N N . SER A 1 282 ? 7.333 -14.873 24.403 1.00 41.22 282 SER A N 1
ATOM 2168 C CA . SER A 1 282 ? 6.984 -16.303 24.314 1.00 41.22 282 SER A CA 1
ATOM 2169 C C . SER A 1 282 ? 6.969 -17.019 25.676 1.00 41.22 282 SER A C 1
ATOM 2171 O O . SER A 1 282 ? 6.440 -18.113 25.807 1.00 41.22 282 SER A O 1
ATOM 2173 N N . ILE A 1 283 ? 7.544 -16.406 26.721 1.00 41.03 283 ILE A N 1
ATOM 2174 C CA . ILE A 1 283 ? 7.739 -17.046 28.039 1.00 41.03 283 ILE A CA 1
ATOM 2175 C C . ILE A 1 283 ? 6.675 -16.603 29.069 1.00 41.03 283 ILE A C 1
ATOM 2177 O O . ILE A 1 283 ? 6.599 -17.161 30.164 1.00 41.03 283 ILE A O 1
ATOM 2181 N N . ARG A 1 284 ? 5.849 -15.585 28.774 1.00 38.66 284 ARG A N 1
ATOM 2182 C CA . ARG A 1 284 ? 4.950 -14.967 29.776 1.00 38.66 284 ARG A CA 1
ATOM 2183 C C . ARG A 1 284 ? 3.446 -15.174 29.589 1.00 38.66 284 ARG A C 1
ATOM 2185 O O . ARG A 1 284 ? 2.703 -14.695 30.448 1.00 38.66 284 ARG A O 1
ATOM 2192 N N . HIS A 1 285 ? 2.996 -15.901 28.575 1.00 36.59 285 HIS A N 1
ATOM 2193 C CA . HIS A 1 285 ? 1.590 -16.278 28.392 1.00 36.59 285 HIS A CA 1
ATOM 2194 C C . HIS A 1 285 ? 1.478 -17.707 27.885 1.00 36.59 285 HIS A C 1
ATOM 2196 O O . HIS A 1 285 ? 0.432 -18.317 28.19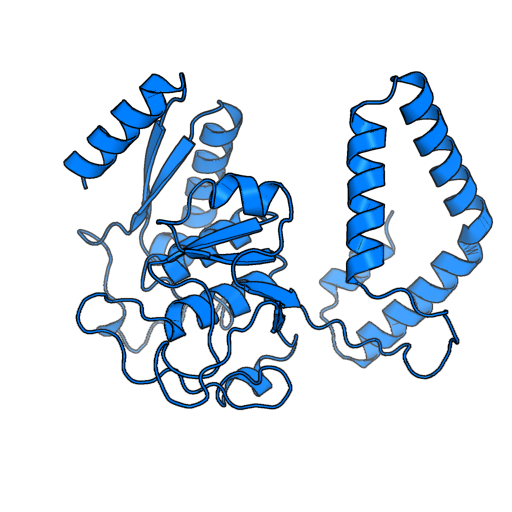6 1.00 36.59 285 HIS A O 1
#

Sequence (285 aa):
MAEMVTLYDHLFEQCDLRTAAMLLTPVDFDDGHRRAYWRTALQDLLNQGVVPIINTNDAVAWNKETSAGTTCTDTALALQVRDNDSLAARLACELKSDLLLLISDVDGVYTAPPGSPGARFVAEYEVTKNPEYDTHSPLVNGEFLNFGEASSVGTGGMKSKIASAVWAVRQGTSVVIIRGSRFNCITDVMNGMDVGTFFTLEEKNEAENQLDIREETIKQIATKAREASILLNSSTPEARANAIDHLADKLLKHEDEIIRENEIDIKQAEAAGMFISLIEFSIRH

Organism: Schistosoma haematobium (NCBI:txid6185)